Protein AF-A0AAW2DDK4-F1 (afdb_monomer_lite)

Secondary structure (DSSP, 8-state):
------TTHHHHHHHHHHHHHHHHHHH-TTSHHHHHHHHHH-TTS-GGG----TT--HHHHHHHHHHHHHHHHEEEEPSSSTT-BTTTS---TTSTTSS-SS--GGGTTT-BGGGGEETTTTEE-HHHHHHHS-HHHHHHHHTSPPPSS-PPPEEEE-----HHHHHHHHHHHHHT--------------PPPTT--EEEEEEEEETTTTEEEEEEEEE-TTS-EEEE-

Structure (mmCIF, N/CA/C/O backbone):
data_AF-A0AAW2DDK4-F1
#
_entry.id   AF-A0AAW2DDK4-F1
#
loop_
_atom_site.group_PDB
_atom_site.id
_atom_site.type_symbol
_atom_site.label_atom_id
_atom_site.label_alt_id
_atom_site.label_comp_id
_atom_site.label_asym_id
_atom_site.label_entity_id
_atom_site.label_seq_id
_atom_site.pdbx_PDB_ins_code
_atom_site.Cartn_x
_atom_site.Cartn_y
_atom_site.Cartn_z
_atom_site.occupancy
_atom_site.B_iso_or_equiv
_atom_site.auth_seq_id
_atom_site.auth_comp_id
_atom_site.auth_asym_id
_atom_site.auth_atom_id
_atom_site.pdbx_PDB_model_num
ATOM 1 N N . MET A 1 1 ? -10.751 -14.928 -48.203 1.00 31.64 1 MET A N 1
ATOM 2 C CA . MET A 1 1 ? -9.464 -15.437 -47.688 1.00 31.64 1 MET A CA 1
ATOM 3 C C . MET A 1 1 ? -9.140 -14.628 -46.449 1.00 31.64 1 MET A C 1
ATOM 5 O O . MET A 1 1 ? -8.702 -13.492 -46.558 1.00 31.64 1 MET A O 1
ATOM 9 N N . GLU A 1 2 ? -9.504 -15.173 -45.295 1.00 35.78 2 GLU A N 1
ATOM 10 C CA . GLU A 1 2 ? -9.312 -14.581 -43.971 1.00 35.78 2 GLU A CA 1
ATOM 11 C C . GLU A 1 2 ? -7.996 -15.114 -43.399 1.00 35.78 2 GLU A C 1
ATOM 13 O O . GLU A 1 2 ? -7.760 -16.320 -43.417 1.00 35.78 2 GLU A O 1
ATOM 18 N N . GLY A 1 3 ? -7.119 -14.230 -42.927 1.00 36.00 3 GLY A N 1
ATOM 19 C CA . GLY A 1 3 ? -5.838 -14.618 -42.344 1.00 36.00 3 GLY A CA 1
ATOM 20 C C . GLY A 1 3 ? -5.381 -13.625 -41.283 1.00 36.00 3 GLY A C 1
ATOM 21 O O . GLY A 1 3 ? -5.299 -12.430 -41.559 1.00 36.00 3 GLY A O 1
ATOM 22 N N . GLY A 1 4 ? -5.052 -14.134 -40.087 1.00 36.47 4 GLY A N 1
ATOM 23 C CA . GLY A 1 4 ? -4.209 -13.423 -39.117 1.00 36.47 4 GLY A CA 1
ATOM 24 C C . GLY A 1 4 ? -4.557 -13.591 -37.630 1.00 36.47 4 GLY A C 1
ATOM 25 O O . GLY A 1 4 ? -4.998 -12.630 -37.017 1.00 36.47 4 GLY A O 1
ATOM 26 N N . MET A 1 5 ? -4.335 -14.784 -37.057 1.00 38.00 5 MET A N 1
ATOM 27 C CA . MET A 1 5 ? -3.968 -15.124 -35.652 1.00 38.00 5 MET A CA 1
ATOM 28 C C . MET A 1 5 ? -4.475 -14.332 -34.406 1.00 38.00 5 MET A C 1
ATOM 30 O O . MET A 1 5 ? -3.970 -14.564 -33.316 1.00 38.00 5 MET A O 1
ATOM 34 N N . GLY A 1 6 ? -5.477 -13.453 -34.463 1.00 41.25 6 GLY A N 1
ATOM 35 C CA . GLY A 1 6 ? -6.214 -13.030 -33.253 1.00 41.25 6 GLY A CA 1
ATOM 36 C C . GLY A 1 6 ? -5.416 -12.266 -32.175 1.00 41.25 6 GLY A C 1
ATOM 37 O O . GLY A 1 6 ? -5.823 -12.236 -31.018 1.00 41.25 6 GLY A O 1
ATOM 38 N N . PHE A 1 7 ? -4.307 -11.606 -32.524 1.00 43.25 7 PHE A N 1
ATOM 39 C CA . PHE A 1 7 ? -3.398 -10.928 -31.582 1.00 43.25 7 PHE A CA 1
ATOM 40 C C . PHE A 1 7 ? -3.913 -9.589 -31.007 1.00 43.25 7 PHE A C 1
ATOM 42 O O . PHE A 1 7 ? -3.241 -8.557 -31.086 1.00 43.25 7 PHE A O 1
ATOM 49 N N . ARG A 1 8 ? -5.089 -9.592 -30.372 1.00 47.72 8 ARG A N 1
ATOM 50 C CA . ARG A 1 8 ? -5.408 -8.581 -29.344 1.00 47.72 8 ARG A CA 1
ATOM 51 C C . ARG A 1 8 ? -4.687 -8.885 -28.009 1.00 47.72 8 ARG A C 1
ATOM 53 O O . ARG A 1 8 ? -4.338 -7.940 -27.316 1.00 47.72 8 ARG A O 1
ATOM 60 N N . ASP A 1 9 ? -4.318 -10.149 -27.777 1.00 60.50 9 ASP A N 1
ATOM 61 C CA . ASP A 1 9 ? -3.868 -10.762 -26.506 1.00 60.50 9 ASP A CA 1
ATOM 62 C C . ASP A 1 9 ? -2.410 -10.450 -26.057 1.00 60.50 9 ASP A C 1
ATOM 64 O O . ASP A 1 9 ? -2.097 -10.372 -24.874 1.00 60.50 9 ASP A O 1
ATOM 68 N N . LEU A 1 10 ? -1.474 -10.164 -26.974 1.00 61.69 10 LEU A N 1
ATOM 69 C CA . LEU A 1 10 ? -0.046 -9.988 -26.611 1.00 61.69 10 LEU A CA 1
ATOM 70 C C . LEU A 1 10 ? 0.264 -8.746 -25.764 1.00 61.69 10 LEU A C 1
ATOM 72 O O . LEU A 1 10 ? 1.217 -8.744 -24.983 1.00 61.69 10 LEU A O 1
ATOM 76 N N . ARG A 1 11 ? -0.491 -7.660 -25.950 1.00 63.19 11 ARG A N 1
ATOM 77 C CA . ARG A 1 11 ? -0.301 -6.439 -25.150 1.00 63.19 11 ARG A CA 1
ATOM 78 C C . ARG A 1 11 ? -0.752 -6.670 -23.716 1.00 63.19 11 ARG A C 1
ATOM 80 O O . ARG A 1 11 ? -0.020 -6.306 -22.799 1.00 63.19 11 ARG A O 1
ATOM 87 N N . ASP A 1 12 ? -1.891 -7.328 -23.558 1.00 66.00 12 ASP A N 1
ATOM 88 C CA . ASP A 1 12 ? -2.480 -7.641 -22.262 1.00 66.00 12 ASP A CA 1
ATOM 89 C C . ASP A 1 12 ? -1.635 -8.694 -21.537 1.00 66.00 12 ASP A C 1
ATOM 91 O O . ASP A 1 12 ? -1.342 -8.542 -20.352 1.00 66.00 12 ASP A O 1
ATOM 95 N N . PHE A 1 13 ? -1.091 -9.673 -22.266 1.00 68.69 13 PHE A N 1
ATOM 96 C CA . PHE A 1 13 ? -0.117 -10.626 -21.738 1.00 68.69 13 PHE A CA 1
ATOM 97 C C . PHE A 1 13 ? 1.160 -9.952 -21.213 1.00 68.69 13 PHE A C 1
ATOM 99 O O . PHE A 1 13 ? 1.578 -10.193 -20.077 1.00 68.69 13 PHE A O 1
ATOM 106 N N . ASN A 1 14 ? 1.775 -9.068 -22.005 1.00 75.44 14 ASN A N 1
ATOM 107 C CA . ASN A 1 14 ? 2.980 -8.344 -21.588 1.00 75.44 14 ASN A CA 1
ATOM 108 C C . ASN A 1 14 ? 2.707 -7.411 -20.398 1.00 75.44 14 ASN A C 1
ATOM 110 O O . ASN A 1 14 ? 3.550 -7.264 -19.507 1.00 75.44 14 ASN A O 1
ATOM 114 N N . LEU A 1 15 ? 1.519 -6.805 -20.354 1.00 78.44 15 LEU A N 1
ATOM 115 C CA . LEU A 1 15 ? 1.072 -5.977 -19.241 1.00 78.44 15 LEU A CA 1
ATOM 116 C C . LEU A 1 15 ? 0.864 -6.810 -17.969 1.00 78.44 15 LEU A C 1
ATOM 118 O O . LEU A 1 15 ? 1.356 -6.431 -16.907 1.00 78.44 15 LEU A O 1
ATOM 122 N N . ALA A 1 16 ? 0.229 -7.978 -18.076 1.00 76.44 16 ALA A N 1
ATOM 123 C CA . ALA A 1 16 ? 0.042 -8.914 -16.970 1.00 76.44 16 ALA A CA 1
ATOM 124 C C . ALA A 1 16 ? 1.381 -9.450 -16.441 1.00 76.44 16 ALA A C 1
ATOM 126 O O . ALA A 1 16 ? 1.596 -9.525 -15.227 1.00 76.44 16 ALA A O 1
ATOM 127 N N . MET A 1 17 ? 2.322 -9.767 -17.335 1.00 81.50 17 MET A N 1
ATOM 128 C CA . MET A 1 17 ? 3.676 -10.158 -16.950 1.00 81.50 17 MET A CA 1
ATOM 129 C C . MET A 1 17 ? 4.385 -9.020 -16.208 1.00 81.50 17 MET A C 1
ATOM 131 O O . MET A 1 17 ? 4.966 -9.248 -15.145 1.00 81.50 17 MET A O 1
ATOM 135 N N . SER A 1 18 ? 4.278 -7.791 -16.713 1.00 86.19 18 SER A N 1
ATOM 136 C CA . SER A 1 18 ? 4.852 -6.601 -16.074 1.00 86.19 18 SER A CA 1
ATOM 137 C C . SER A 1 18 ? 4.234 -6.342 -14.700 1.00 86.19 18 SER A C 1
ATOM 139 O O . SER A 1 18 ? 4.962 -6.073 -13.745 1.00 86.19 18 SER A O 1
ATOM 141 N N . ALA A 1 19 ? 2.917 -6.511 -14.555 1.00 85.75 19 ALA A N 1
ATOM 142 C CA . ALA A 1 19 ? 2.227 -6.419 -13.271 1.00 85.75 19 ALA A CA 1
ATOM 143 C C . ALA A 1 19 ? 2.741 -7.478 -12.292 1.00 85.75 19 ALA A C 1
ATOM 145 O O . ALA A 1 19 ? 3.060 -7.161 -11.150 1.00 85.75 19 ALA A O 1
ATOM 146 N N . LYS A 1 20 ? 2.930 -8.723 -12.741 1.00 85.25 20 LYS A N 1
ATOM 147 C CA . LYS A 1 20 ? 3.512 -9.785 -11.911 1.00 85.25 20 LYS A CA 1
ATOM 148 C C . LYS A 1 20 ? 4.929 -9.446 -11.439 1.00 85.25 20 LYS A C 1
ATOM 150 O O . LYS A 1 20 ? 5.248 -9.690 -10.275 1.00 85.25 20 LYS A O 1
ATOM 155 N N . GLN A 1 21 ? 5.778 -8.878 -12.299 1.00 87.88 21 GLN A N 1
ATOM 156 C CA . GLN A 1 21 ? 7.121 -8.444 -11.890 1.00 87.88 21 GLN A CA 1
ATOM 157 C C . GLN A 1 21 ? 7.070 -7.250 -10.932 1.00 87.88 21 GLN A C 1
ATOM 159 O O . GLN A 1 21 ? 7.745 -7.261 -9.904 1.00 87.88 21 GLN A O 1
ATOM 164 N N . GLY A 1 22 ? 6.220 -6.261 -11.207 1.00 92.25 22 GLY A N 1
ATOM 165 C CA . GLY A 1 22 ? 6.006 -5.137 -10.300 1.00 92.25 22 GLY A CA 1
ATOM 166 C C . GLY A 1 22 ? 5.475 -5.588 -8.934 1.00 92.25 22 GLY A C 1
ATOM 167 O O . GLY A 1 22 ? 5.935 -5.104 -7.904 1.00 92.25 22 GLY A O 1
ATOM 168 N N . TRP A 1 23 ? 4.600 -6.597 -8.889 1.00 91.00 23 TRP A N 1
ATOM 169 C CA . TRP A 1 23 ? 4.140 -7.204 -7.638 1.00 91.00 23 TRP A CA 1
ATOM 170 C C . TRP A 1 23 ? 5.289 -7.832 -6.842 1.00 91.00 23 TRP A C 1
ATOM 172 O O . TRP A 1 23 ? 5.407 -7.613 -5.638 1.00 91.00 23 TRP A O 1
ATOM 182 N N . ARG A 1 24 ? 6.197 -8.553 -7.509 1.00 89.06 24 ARG A N 1
ATOM 183 C CA . ARG A 1 24 ? 7.407 -9.093 -6.867 1.00 89.06 24 ARG A CA 1
ATOM 184 C C . ARG A 1 24 ? 8.301 -7.989 -6.304 1.00 89.06 24 ARG A C 1
ATOM 186 O O . ARG A 1 24 ? 8.831 -8.155 -5.212 1.00 89.06 24 ARG A O 1
ATOM 193 N N . MET A 1 25 ? 8.433 -6.859 -7.001 1.00 91.06 25 MET A N 1
ATOM 194 C CA . MET A 1 25 ? 9.180 -5.698 -6.498 1.00 91.06 25 MET A CA 1
ATOM 195 C C . MET A 1 25 ? 8.548 -5.091 -5.238 1.00 91.06 25 MET A C 1
ATOM 197 O O . MET A 1 25 ? 9.273 -4.630 -4.360 1.00 91.06 25 MET A O 1
ATOM 201 N N . ILE A 1 26 ? 7.217 -5.111 -5.121 1.00 91.62 26 ILE A N 1
ATOM 202 C CA . ILE A 1 26 ? 6.509 -4.644 -3.918 1.00 91.62 26 ILE A CA 1
ATOM 203 C C . ILE A 1 26 ? 6.797 -5.565 -2.725 1.00 91.62 26 ILE A C 1
ATOM 205 O O . ILE A 1 26 ? 7.057 -5.073 -1.626 1.00 91.62 26 ILE A O 1
ATOM 209 N N . GLN A 1 27 ? 6.772 -6.882 -2.953 1.00 87.00 27 GLN A N 1
ATOM 210 C CA . GLN A 1 27 ? 6.929 -7.902 -1.910 1.00 87.00 27 GLN A CA 1
ATOM 211 C C . GLN A 1 27 ? 8.389 -8.117 -1.480 1.00 87.00 27 GLN A C 1
ATOM 213 O O . GLN A 1 27 ? 8.659 -8.342 -0.304 1.00 87.00 27 GLN A O 1
ATOM 218 N N . TRP A 1 28 ? 9.346 -8.035 -2.409 1.00 88.50 28 TRP A N 1
ATOM 219 C CA . TRP A 1 28 ? 10.748 -8.399 -2.174 1.00 88.50 28 TRP A CA 1
ATOM 220 C C . TRP A 1 28 ? 11.697 -7.235 -2.444 1.00 88.50 28 TRP A C 1
ATOM 222 O O . TRP A 1 28 ? 12.437 -7.199 -3.436 1.00 88.50 28 TRP A O 1
ATOM 232 N N . ARG A 1 29 ? 11.704 -6.291 -1.501 1.00 89.06 29 ARG A N 1
ATOM 233 C CA . ARG A 1 29 ? 12.527 -5.072 -1.550 1.00 89.06 29 ARG A CA 1
ATOM 234 C C . ARG A 1 29 ? 14.035 -5.344 -1.433 1.00 89.06 29 ARG A C 1
ATOM 236 O O . ARG A 1 29 ? 14.839 -4.501 -1.812 1.00 89.06 29 ARG A O 1
ATOM 243 N N . ASP A 1 30 ? 14.434 -6.529 -0.977 1.00 87.25 30 ASP A N 1
ATOM 244 C CA . ASP A 1 30 ? 15.848 -6.919 -0.898 1.00 87.25 30 ASP A CA 1
ATOM 245 C C . ASP A 1 30 ? 16.410 -7.552 -2.170 1.00 87.25 30 ASP A C 1
ATOM 247 O O . ASP A 1 30 ? 17.628 -7.740 -2.271 1.00 87.25 30 ASP A O 1
ATOM 251 N N . SER A 1 31 ? 15.549 -7.847 -3.148 1.00 86.88 31 SER A N 1
ATOM 252 C CA . SER A 1 31 ? 15.970 -8.419 -4.424 1.00 86.88 31 SER A CA 1
ATOM 253 C C . SER A 1 31 ? 16.914 -7.479 -5.181 1.00 86.88 31 SER A C 1
ATOM 255 O O . SER A 1 31 ? 16.775 -6.252 -5.141 1.00 86.88 31 SER A O 1
ATOM 257 N N . LEU A 1 32 ? 17.863 -8.059 -5.923 1.00 87.75 32 LEU A N 1
ATOM 258 C CA . LEU A 1 32 ? 18.775 -7.296 -6.780 1.00 87.75 32 LEU A CA 1
ATOM 259 C C . LEU A 1 32 ? 18.002 -6.443 -7.795 1.00 87.75 32 LEU A C 1
ATOM 261 O O . LEU A 1 32 ? 18.351 -5.288 -8.023 1.00 87.75 32 LEU A O 1
ATOM 265 N N . LEU A 1 33 ? 16.912 -6.996 -8.336 1.00 85.12 33 LEU A N 1
ATOM 266 C CA . LEU A 1 33 ? 16.007 -6.304 -9.248 1.00 85.12 33 LEU A CA 1
ATOM 267 C C . LEU A 1 33 ? 15.454 -5.021 -8.614 1.00 85.12 33 LEU A C 1
ATOM 269 O O . LEU A 1 33 ? 15.579 -3.944 -9.196 1.00 85.12 33 LEU A O 1
ATOM 273 N N . TYR A 1 34 ? 14.896 -5.113 -7.402 1.00 90.81 34 TYR A N 1
ATOM 274 C CA . TYR A 1 34 ? 14.389 -3.941 -6.693 1.00 90.81 34 TYR A CA 1
ATOM 275 C C . TYR A 1 34 ? 15.499 -2.926 -6.418 1.00 90.81 34 TYR A C 1
ATOM 277 O O . TYR A 1 34 ? 15.323 -1.749 -6.718 1.00 90.81 34 TYR A O 1
ATOM 285 N N . LYS A 1 35 ? 16.651 -3.367 -5.896 1.00 91.06 35 LYS A N 1
ATOM 286 C CA . LYS A 1 35 ? 17.784 -2.484 -5.569 1.00 91.06 35 LYS A CA 1
ATOM 287 C C . LYS A 1 35 ? 18.304 -1.738 -6.802 1.00 91.06 35 LYS A C 1
ATOM 289 O O . LYS A 1 35 ? 18.521 -0.530 -6.731 1.00 91.06 35 LYS A O 1
ATOM 294 N N . PHE A 1 36 ? 18.422 -2.426 -7.939 1.00 91.94 36 PHE A N 1
ATOM 295 C CA . PHE A 1 36 ? 18.823 -1.838 -9.218 1.00 91.94 36 PHE A CA 1
ATOM 296 C C . PHE A 1 36 ? 17.834 -0.768 -9.696 1.00 91.94 36 PHE A C 1
ATOM 298 O O . PHE A 1 36 ? 18.220 0.373 -9.963 1.00 91.94 36 PHE A O 1
ATOM 305 N N . PHE A 1 37 ? 16.543 -1.109 -9.771 1.00 92.50 37 PHE A N 1
ATOM 306 C CA . PHE A 1 37 ? 15.523 -0.167 -10.231 1.00 92.50 37 PHE A CA 1
ATOM 307 C C . PHE A 1 37 ? 15.330 0.997 -9.254 1.00 92.50 37 PHE A C 1
ATOM 309 O O . PHE A 1 37 ? 15.170 2.132 -9.700 1.00 92.50 37 PHE A O 1
ATOM 316 N N . LYS A 1 38 ? 15.423 0.749 -7.943 1.00 94.19 38 LYS A N 1
ATOM 317 C CA . LYS A 1 38 ? 15.361 1.788 -6.914 1.00 94.19 38 LYS A CA 1
ATOM 318 C C . LYS A 1 38 ? 16.478 2.804 -7.094 1.00 94.19 38 LYS A C 1
ATOM 320 O O . LYS A 1 38 ? 16.185 3.989 -7.204 1.00 94.19 38 LYS A O 1
ATOM 325 N N . ALA A 1 39 ? 17.728 2.350 -7.188 1.00 93.50 39 ALA A N 1
ATOM 326 C CA . ALA A 1 39 ? 18.880 3.235 -7.348 1.00 93.50 39 ALA A CA 1
ATOM 327 C C . ALA A 1 39 ? 18.768 4.128 -8.594 1.00 93.50 39 ALA A C 1
ATOM 329 O O . ALA A 1 39 ? 19.172 5.288 -8.562 1.00 93.50 39 ALA A O 1
ATOM 330 N N . ARG A 1 40 ? 18.195 3.600 -9.683 1.00 92.56 40 ARG A N 1
ATOM 331 C CA . ARG A 1 40 ? 18.107 4.308 -10.963 1.00 92.56 40 ARG A CA 1
ATOM 332 C C . ARG A 1 40 ? 16.861 5.182 -11.128 1.00 92.56 40 ARG A C 1
ATOM 334 O O . ARG A 1 40 ? 16.963 6.240 -11.739 1.00 92.56 40 ARG A O 1
ATOM 341 N N . TYR A 1 41 ? 15.696 4.736 -10.662 1.00 93.00 41 TYR A N 1
ATOM 342 C CA . TYR A 1 41 ? 14.412 5.338 -11.044 1.00 93.00 41 TYR A CA 1
ATOM 343 C C . TYR A 1 41 ? 13.591 5.893 -9.879 1.00 93.00 41 TYR A C 1
ATOM 345 O O . TYR A 1 41 ? 12.787 6.796 -10.093 1.00 93.00 41 TYR A O 1
ATOM 353 N N . PHE A 1 42 ? 13.770 5.388 -8.658 1.00 93.69 42 PHE A N 1
ATOM 354 C CA . PHE A 1 42 ? 13.007 5.843 -7.487 1.00 93.69 42 PHE A CA 1
ATOM 355 C C . PHE A 1 42 ? 13.857 5.832 -6.203 1.00 93.69 42 PHE A C 1
ATOM 357 O O . PHE A 1 42 ? 13.474 5.217 -5.209 1.00 93.69 42 PHE A O 1
ATOM 364 N N . PRO A 1 43 ? 15.013 6.524 -6.174 1.00 93.00 43 PRO A N 1
ATOM 365 C CA . PRO A 1 43 ? 15.992 6.381 -5.091 1.00 93.00 43 PRO A CA 1
ATOM 366 C C . PRO A 1 43 ? 15.436 6.778 -3.720 1.00 93.00 43 PRO A C 1
ATOM 368 O O . PRO A 1 43 ? 15.735 6.128 -2.719 1.00 93.00 43 PRO A O 1
ATOM 371 N N . GLN A 1 44 ? 14.581 7.802 -3.687 1.00 91.88 44 GLN A N 1
ATOM 372 C CA . GLN A 1 44 ? 13.989 8.348 -2.461 1.00 91.88 44 GLN A CA 1
ATOM 373 C C . GLN A 1 44 ? 12.585 7.811 -2.163 1.00 91.88 44 GLN A C 1
ATOM 375 O O . GLN A 1 44 ? 12.017 8.122 -1.124 1.00 91.88 44 GLN A O 1
ATOM 380 N N . PHE A 1 45 ? 12.021 6.998 -3.054 1.00 90.12 45 PHE A N 1
ATOM 381 C CA . PHE A 1 45 ? 10.613 6.619 -3.003 1.00 90.12 45 PHE A CA 1
ATOM 382 C C . PHE A 1 45 ? 10.439 5.097 -2.953 1.00 90.12 45 PHE A C 1
ATOM 384 O O . PHE A 1 45 ? 11.410 4.322 -2.965 1.00 90.12 45 PHE A O 1
ATOM 391 N N . SER A 1 46 ? 9.187 4.654 -2.847 1.00 90.62 46 SER A N 1
ATOM 392 C CA . SER A 1 46 ? 8.818 3.261 -3.083 1.00 90.62 46 SER A CA 1
ATOM 393 C C . SER A 1 46 ? 8.524 3.032 -4.570 1.00 90.62 46 SER A C 1
ATOM 395 O O . SER A 1 46 ? 8.302 3.976 -5.331 1.00 90.62 46 SER A O 1
ATOM 397 N N . PHE A 1 47 ? 8.486 1.769 -5.001 1.00 93.38 47 PHE A N 1
ATOM 398 C CA . PHE A 1 47 ? 8.052 1.441 -6.362 1.00 93.38 47 PHE A CA 1
ATOM 399 C C . PHE A 1 47 ? 6.608 1.902 -6.633 1.00 93.38 47 PHE A C 1
ATOM 401 O O . PHE A 1 47 ? 6.305 2.341 -7.739 1.00 93.38 47 PHE A O 1
ATOM 408 N N . LEU A 1 48 ? 5.734 1.866 -5.618 1.00 92.00 48 LEU A N 1
ATOM 409 C CA . LEU A 1 48 ? 4.346 2.321 -5.730 1.00 92.00 48 LEU A CA 1
ATOM 410 C C . LEU A 1 48 ? 4.229 3.833 -5.936 1.00 92.00 48 LEU A C 1
ATOM 412 O O . LEU A 1 48 ? 3.246 4.272 -6.524 1.00 92.00 48 LEU A O 1
ATOM 416 N N . ASP A 1 49 ? 5.238 4.612 -5.556 1.00 90.75 49 ASP A N 1
ATOM 417 C CA . ASP A 1 49 ? 5.290 6.074 -5.719 1.00 90.75 49 ASP A CA 1
ATOM 418 C C . ASP A 1 49 ? 6.112 6.507 -6.936 1.00 90.75 49 ASP A C 1
ATOM 420 O O . ASP A 1 49 ? 6.240 7.698 -7.231 1.00 90.75 49 ASP A O 1
ATOM 424 N N . ALA A 1 50 ? 6.682 5.540 -7.656 1.00 92.19 50 ALA A N 1
ATOM 425 C CA . ALA A 1 50 ? 7.549 5.813 -8.780 1.00 92.19 50 ALA A CA 1
ATOM 426 C C . ALA A 1 50 ? 6.808 6.564 -9.899 1.00 92.19 50 ALA A C 1
ATOM 428 O O . ALA A 1 50 ? 5.592 6.436 -10.096 1.00 92.19 50 ALA A O 1
ATOM 429 N N . LYS A 1 51 ? 7.577 7.368 -10.636 1.00 88.94 51 LYS A N 1
ATOM 430 C CA . LYS A 1 51 ? 7.109 8.150 -11.781 1.00 88.94 51 LYS A CA 1
ATOM 431 C C . LYS A 1 51 ? 7.921 7.772 -13.011 1.00 88.94 51 LYS A C 1
ATOM 433 O O . LYS A 1 51 ? 9.102 7.433 -12.912 1.00 88.94 51 LYS A O 1
ATOM 438 N N . GLU A 1 52 ? 7.288 7.828 -14.176 1.00 83.50 52 GLU A N 1
ATOM 439 C CA . GLU A 1 52 ? 8.006 7.630 -15.429 1.00 83.50 52 GLU A CA 1
ATOM 440 C C . GLU A 1 52 ? 8.976 8.795 -15.664 1.00 83.50 52 GLU A C 1
ATOM 442 O O . GLU A 1 52 ? 8.636 9.959 -15.447 1.00 83.50 52 GLU A O 1
ATOM 447 N N . SER A 1 53 ? 10.192 8.474 -16.104 1.00 80.00 53 SER A N 1
ATOM 448 C CA . SER A 1 53 ? 11.191 9.458 -16.512 1.00 80.00 53 SER A CA 1
ATOM 449 C C . SER A 1 53 ? 11.361 9.457 -18.038 1.00 80.00 53 SER A C 1
ATOM 451 O O . SER A 1 53 ? 11.325 8.387 -18.662 1.00 80.00 53 SER A O 1
ATOM 453 N N . PRO A 1 54 ? 11.566 10.629 -18.672 1.00 80.56 54 PRO A N 1
ATOM 454 C CA . PRO A 1 54 ? 11.884 10.703 -20.096 1.00 80.56 54 PRO A CA 1
ATOM 455 C C . PRO A 1 54 ? 13.146 9.897 -20.434 1.00 80.56 54 PRO A C 1
ATOM 457 O O . PRO A 1 54 ? 14.095 9.860 -19.655 1.00 80.56 54 PRO A O 1
ATOM 460 N N . GLY A 1 55 ? 13.165 9.236 -21.596 1.00 78.88 55 GLY A N 1
ATOM 461 C CA . GLY A 1 55 ? 14.329 8.449 -22.036 1.00 78.88 55 GLY A CA 1
ATOM 462 C C . GLY A 1 55 ? 14.604 7.183 -21.210 1.00 78.88 55 GLY A C 1
ATOM 463 O O . GLY A 1 55 ? 15.702 6.631 -21.273 1.00 78.88 55 GLY A O 1
ATOM 464 N N . CYS A 1 56 ? 13.632 6.710 -20.425 1.00 85.12 56 CYS A N 1
ATOM 465 C CA . CYS A 1 56 ? 13.766 5.479 -19.656 1.00 85.12 56 CYS A CA 1
ATOM 466 C C . CYS A 1 56 ? 13.867 4.215 -20.533 1.00 85.12 56 CYS A C 1
ATOM 468 O O . CYS A 1 56 ? 13.551 4.216 -21.727 1.00 85.12 56 CYS A O 1
ATOM 470 N N . SER A 1 57 ? 14.316 3.115 -19.917 1.00 86.12 57 SER A N 1
ATOM 471 C CA . SER A 1 57 ? 14.437 1.825 -20.595 1.00 86.12 57 SER A CA 1
ATOM 472 C C . SER A 1 57 ? 13.056 1.254 -20.912 1.00 86.12 57 SER A C 1
ATOM 474 O O . SER A 1 57 ? 12.072 1.541 -20.229 1.00 86.12 57 SER A O 1
ATOM 476 N N . TYR A 1 58 ? 12.987 0.395 -21.928 1.00 79.62 58 TYR A N 1
ATOM 477 C CA . TYR A 1 58 ? 11.739 -0.272 -22.298 1.00 79.62 58 TYR A CA 1
ATOM 478 C C . TYR A 1 58 ? 11.152 -1.101 -21.143 1.00 79.62 58 TYR A C 1
ATOM 480 O O . TYR A 1 58 ? 9.943 -1.093 -20.914 1.00 79.62 58 TYR A O 1
ATOM 488 N N . VAL A 1 59 ? 12.021 -1.753 -20.364 1.00 83.44 59 VAL A N 1
ATOM 489 C CA . VAL A 1 59 ? 11.632 -2.522 -19.174 1.00 83.44 59 VAL A CA 1
ATOM 490 C C . VAL A 1 59 ? 10.996 -1.612 -18.121 1.00 83.44 59 VAL A C 1
ATOM 492 O O . VAL A 1 59 ? 9.931 -1.933 -17.601 1.00 83.44 59 VAL A O 1
ATOM 495 N N . TRP A 1 60 ? 11.588 -0.440 -17.850 1.00 88.12 60 TRP A N 1
ATOM 496 C CA . TRP A 1 60 ? 10.999 0.524 -16.915 1.00 88.12 60 TRP A CA 1
ATOM 497 C C . TRP A 1 60 ? 9.643 1.028 -17.398 1.00 88.12 60 TRP A C 1
ATOM 499 O O . TRP A 1 60 ? 8.688 1.039 -16.628 1.00 88.12 60 TRP A O 1
ATOM 509 N N . ARG A 1 61 ? 9.529 1.375 -18.684 1.00 85.19 61 ARG A N 1
ATOM 510 C CA . ARG A 1 61 ? 8.254 1.801 -19.272 1.00 85.19 61 ARG A CA 1
ATOM 511 C C . ARG A 1 61 ? 7.174 0.725 -19.143 1.00 85.19 61 ARG A C 1
ATOM 513 O O . ARG A 1 61 ? 6.034 1.048 -18.831 1.00 85.19 61 ARG A O 1
ATOM 520 N N . SER A 1 62 ? 7.534 -0.544 -19.325 1.00 84.81 62 SER A N 1
ATOM 521 C CA . SER A 1 62 ? 6.605 -1.674 -19.175 1.00 84.81 62 SER A CA 1
ATOM 522 C C . SER A 1 62 ? 6.143 -1.845 -17.721 1.00 84.81 62 SER A C 1
ATOM 524 O O . SER A 1 62 ? 4.953 -2.018 -17.463 1.00 84.81 62 SER A O 1
ATOM 526 N N . LEU A 1 63 ? 7.053 -1.690 -16.751 1.00 88.69 63 LEU A N 1
ATOM 527 C CA . LEU A 1 63 ? 6.705 -1.663 -15.324 1.00 88.69 63 LEU A CA 1
ATOM 528 C C . LEU A 1 63 ? 5.806 -0.468 -14.968 1.00 88.69 63 LEU A C 1
ATOM 530 O O . LEU A 1 63 ? 4.843 -0.634 -14.222 1.00 88.69 63 LEU A O 1
ATOM 534 N N . MET A 1 64 ? 6.079 0.718 -15.519 1.00 90.44 64 MET A N 1
ATOM 535 C CA . MET A 1 64 ? 5.244 1.910 -15.322 1.00 90.44 64 MET A CA 1
ATOM 536 C C . MET A 1 64 ? 3.855 1.754 -15.941 1.00 90.44 64 MET A C 1
ATOM 538 O O . MET A 1 64 ? 2.880 2.178 -15.327 1.00 90.44 64 MET A O 1
ATOM 542 N N . ALA A 1 65 ? 3.736 1.082 -17.089 1.00 85.38 65 ALA A N 1
ATOM 543 C CA . ALA A 1 65 ? 2.442 0.771 -17.695 1.00 85.38 65 ALA A CA 1
ATOM 544 C C . ALA A 1 65 ? 1.580 -0.143 -16.803 1.00 85.38 65 ALA A C 1
ATOM 546 O O . ALA A 1 65 ? 0.363 0.013 -16.763 1.00 85.38 65 ALA A O 1
ATOM 547 N N . ALA A 1 66 ? 2.200 -1.055 -16.046 1.00 87.44 66 ALA A N 1
ATOM 548 C CA . ALA A 1 66 ? 1.507 -1.932 -15.099 1.00 87.44 66 ALA A CA 1
ATOM 549 C C . ALA A 1 66 ? 1.238 -1.293 -13.722 1.00 87.44 66 ALA A C 1
ATOM 551 O O . ALA A 1 66 ? 0.419 -1.798 -12.950 1.00 87.44 66 ALA A O 1
ATOM 552 N N . LEU A 1 67 ? 1.909 -0.187 -13.391 1.00 89.81 67 LEU A N 1
ATOM 5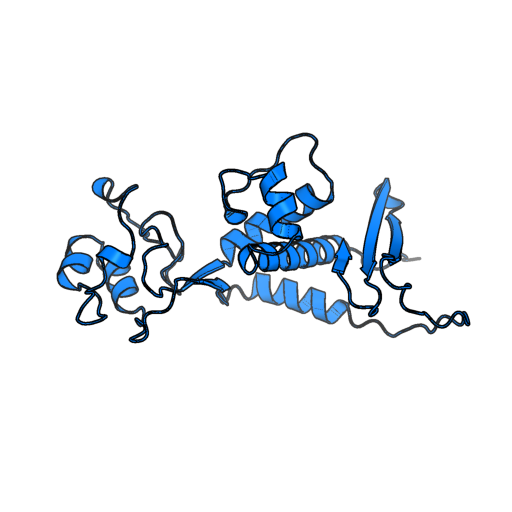53 C CA . LEU A 1 67 ? 1.827 0.451 -12.077 1.00 89.81 67 LEU A CA 1
ATOM 554 C C . LEU A 1 67 ? 0.398 0.876 -11.672 1.00 89.81 67 LEU A C 1
ATOM 556 O O . LEU A 1 67 ? 0.046 0.660 -10.511 1.00 89.81 67 LEU A O 1
ATOM 560 N N . PRO A 1 68 ? -0.462 1.416 -12.564 1.00 87.94 68 PRO A N 1
ATOM 561 C CA . PRO A 1 68 ? -1.852 1.726 -12.223 1.00 87.94 68 PRO A CA 1
ATOM 562 C C . PRO A 1 68 ? -2.654 0.500 -11.770 1.00 87.94 68 PRO A C 1
ATOM 564 O O . PRO A 1 68 ? -3.403 0.591 -10.801 1.00 87.94 68 PRO A O 1
ATOM 567 N N . ILE A 1 69 ? -2.451 -0.656 -12.412 1.00 86.88 69 ILE A N 1
ATOM 568 C CA . ILE A 1 69 ? -3.120 -1.917 -12.052 1.00 86.88 69 ILE A CA 1
ATOM 569 C C . ILE A 1 69 ? -2.710 -2.326 -10.637 1.00 86.88 69 ILE A C 1
ATOM 571 O O . ILE A 1 69 ? -3.553 -2.655 -9.803 1.00 86.88 69 ILE A O 1
ATOM 575 N N . LEU A 1 70 ? -1.411 -2.229 -10.341 1.00 90.06 70 LEU A N 1
ATOM 576 C CA . LEU A 1 70 ? -0.881 -2.517 -9.013 1.00 90.06 70 LEU A CA 1
ATOM 577 C C . LEU A 1 70 ? -1.440 -1.564 -7.957 1.00 90.06 70 LEU A C 1
ATOM 579 O O . LEU A 1 70 ? -1.878 -2.030 -6.909 1.00 90.06 70 LEU A O 1
ATOM 583 N N . ARG A 1 71 ? -1.492 -0.258 -8.254 1.00 88.50 71 ARG A N 1
ATOM 584 C CA . ARG A 1 71 ? -2.060 0.776 -7.373 1.00 88.50 71 ARG A CA 1
ATOM 585 C C . ARG A 1 71 ? -3.549 0.571 -7.088 1.00 88.50 71 ARG A C 1
ATOM 587 O O . ARG A 1 71 ? -4.021 0.938 -6.017 1.00 88.50 71 ARG A O 1
ATOM 594 N N . LEU A 1 72 ? -4.294 0.002 -8.031 1.00 85.06 72 LEU A N 1
ATOM 595 C CA . LEU A 1 72 ? -5.714 -0.288 -7.850 1.00 85.06 72 LEU A CA 1
ATOM 596 C C . LEU A 1 72 ? -5.957 -1.542 -7.001 1.00 85.06 72 LEU A C 1
ATOM 598 O O . LEU A 1 72 ? -6.890 -1.544 -6.199 1.00 85.06 72 LEU A O 1
ATOM 602 N N . GLY A 1 73 ? -5.134 -2.582 -7.170 1.00 87.69 73 GLY A N 1
ATOM 603 C CA . GLY A 1 73 ? -5.331 -3.881 -6.519 1.00 87.69 73 GLY A CA 1
ATOM 604 C C . GLY A 1 73 ? -4.655 -4.056 -5.157 1.00 87.69 73 GLY A C 1
ATOM 605 O O . GLY A 1 73 ? -5.050 -4.944 -4.397 1.00 87.69 73 GLY A O 1
ATOM 606 N N . TYR A 1 74 ? -3.649 -3.2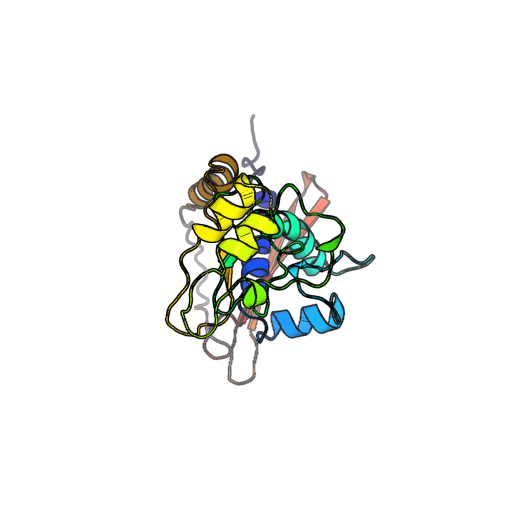44 -4.821 1.00 90.69 74 TYR A N 1
ATOM 607 C CA . TYR A 1 74 ? -2.983 -3.359 -3.523 1.00 90.69 74 TYR A CA 1
ATOM 608 C C . TYR A 1 74 ? -3.814 -2.767 -2.378 1.00 90.69 74 TYR A C 1
ATOM 610 O O . TYR A 1 74 ? -4.560 -1.799 -2.535 1.00 90.69 74 TYR A O 1
ATOM 618 N N . CYS A 1 75 ? -3.625 -3.342 -1.197 1.00 93.50 75 CYS A N 1
ATOM 619 C CA . CYS A 1 75 ? -4.071 -2.802 0.076 1.00 93.50 75 CYS A CA 1
ATOM 620 C C . CYS A 1 75 ? -3.079 -3.217 1.156 1.00 93.50 75 CYS A C 1
ATOM 622 O O . CYS A 1 75 ? -2.503 -4.303 1.102 1.00 93.50 75 CYS A O 1
ATOM 624 N N . TRP A 1 76 ? -2.880 -2.372 2.146 1.00 95.00 76 TRP A N 1
ATOM 625 C CA . TRP A 1 76 ? -2.157 -2.708 3.349 1.00 95.00 76 TRP A CA 1
ATOM 626 C C . TRP A 1 76 ? -3.014 -3.592 4.246 1.00 95.00 76 TRP A C 1
ATOM 628 O O . TRP A 1 76 ? -4.178 -3.319 4.530 1.00 95.00 76 TRP A O 1
ATOM 638 N N . ARG A 1 77 ? -2.403 -4.669 4.718 1.00 94.62 77 ARG A N 1
ATOM 639 C CA . ARG A 1 77 ? -2.878 -5.453 5.844 1.00 94.62 77 ARG A CA 1
ATOM 640 C C . ARG A 1 77 ? -2.228 -4.891 7.099 1.00 94.62 77 ARG A C 1
ATOM 642 O O . ARG A 1 77 ? -1.003 -4.939 7.228 1.00 94.62 77 ARG A O 1
ATOM 649 N N . VAL A 1 78 ? -3.071 -4.416 8.009 1.00 95.44 78 VAL A N 1
ATOM 650 C CA . VAL A 1 78 ? -2.653 -3.902 9.314 1.00 95.44 78 VAL A CA 1
ATOM 651 C C . VAL A 1 78 ? -2.008 -5.024 10.126 1.00 95.44 78 VAL A C 1
ATOM 653 O O . VAL A 1 78 ? -2.628 -6.060 10.373 1.00 95.44 78 VAL A O 1
ATOM 656 N N . GLY A 1 79 ? -0.749 -4.816 10.498 1.00 93.94 79 GLY A N 1
ATOM 657 C CA . GLY A 1 79 ? -0.026 -5.595 11.490 1.00 93.94 79 GLY A CA 1
ATOM 658 C C . GLY A 1 79 ? 0.120 -4.769 12.762 1.00 93.94 79 GLY A C 1
ATOM 659 O O . GLY A 1 79 ? -0.774 -4.769 13.605 1.00 93.94 79 GLY A O 1
ATOM 660 N N . ASN A 1 80 ? 1.229 -4.040 12.869 1.00 92.81 80 ASN A N 1
ATOM 661 C CA . ASN A 1 80 ? 1.513 -3.111 13.961 1.00 92.81 80 ASN A CA 1
ATOM 662 C C . ASN A 1 80 ? 1.079 -1.665 13.647 1.00 92.81 80 ASN A C 1
ATOM 664 O O . ASN A 1 80 ? 1.115 -0.820 14.531 1.00 92.81 80 ASN A O 1
ATOM 668 N N . GLY A 1 81 ? 0.686 -1.366 12.407 1.00 94.56 81 GLY A N 1
ATOM 669 C CA . GLY A 1 81 ? 0.182 -0.065 11.968 1.00 94.56 81 GLY A CA 1
ATOM 670 C C . GLY A 1 81 ? 1.241 1.033 11.837 1.00 94.56 81 GLY A C 1
ATOM 671 O O . GLY A 1 81 ? 0.888 2.172 11.534 1.00 94.56 81 GLY A O 1
ATOM 672 N N . SER A 1 82 ? 2.523 0.739 12.06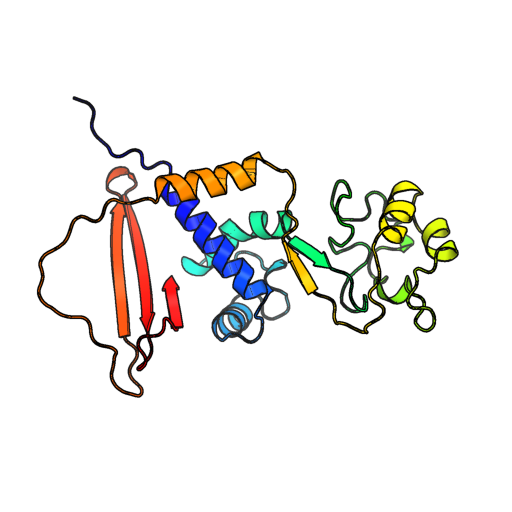9 1.00 94.25 82 SER A N 1
ATOM 673 C CA . SER A 1 82 ? 3.586 1.754 12.106 1.00 94.25 82 SER A CA 1
ATOM 674 C C . SER A 1 82 ? 4.004 2.248 10.721 1.00 94.25 82 SER A C 1
ATOM 676 O O . SER A 1 82 ? 4.661 3.277 10.610 1.00 94.25 82 SER A O 1
ATOM 678 N N . SER A 1 83 ? 3.681 1.492 9.671 1.00 93.12 83 SER A N 1
ATOM 679 C CA . SER A 1 83 ? 4.107 1.762 8.291 1.00 93.12 83 SER A CA 1
ATOM 680 C C . SER A 1 83 ? 2.967 2.257 7.402 1.00 93.12 83 SER A C 1
ATOM 682 O O . SER A 1 83 ? 3.166 2.386 6.197 1.00 93.12 83 SER A O 1
ATOM 684 N N . ILE A 1 84 ? 1.779 2.469 7.975 1.00 94.75 84 ILE A N 1
ATOM 685 C CA . ILE A 1 84 ? 0.551 2.764 7.238 1.00 94.75 84 ILE A CA 1
ATOM 686 C C . ILE A 1 84 ? 0.078 4.164 7.617 1.00 94.75 84 ILE A C 1
ATOM 688 O O . ILE A 1 84 ? -0.279 4.418 8.771 1.00 94.75 84 ILE A O 1
ATOM 692 N N . SER A 1 85 ? 0.035 5.061 6.636 1.00 93.81 85 SER A N 1
ATOM 693 C CA . SER A 1 85 ? -0.611 6.363 6.776 1.00 93.81 85 SER A CA 1
ATOM 694 C C . SER A 1 85 ? -2.128 6.195 6.784 1.00 93.81 85 SER A C 1
ATOM 696 O O . SER A 1 85 ? -2.697 5.594 5.873 1.00 93.81 85 SER A O 1
ATOM 698 N N . VAL A 1 86 ? -2.815 6.776 7.770 1.00 93.69 86 VAL A N 1
ATOM 699 C CA . VAL A 1 86 ? -4.279 6.659 7.873 1.00 93.69 86 VAL A CA 1
ATOM 700 C C . VAL A 1 86 ? -4.990 7.222 6.640 1.00 93.69 86 VAL A C 1
ATOM 702 O O . VAL A 1 86 ? -5.963 6.629 6.173 1.00 93.69 86 VAL A O 1
ATOM 705 N N . VAL A 1 87 ? -4.509 8.352 6.116 1.00 90.38 87 VAL A N 1
ATOM 706 C CA . VAL A 1 87 ? -5.131 9.064 4.987 1.00 90.38 87 VAL A CA 1
ATOM 707 C C . VAL A 1 87 ? -4.447 8.732 3.658 1.00 90.38 87 VAL A C 1
ATOM 709 O O . VAL A 1 87 ? -5.116 8.670 2.629 1.00 90.38 87 VAL A O 1
ATOM 712 N N . GLY A 1 88 ? -3.125 8.530 3.667 1.00 88.44 88 GLY A N 1
ATOM 713 C CA . GLY A 1 88 ? -2.332 8.351 2.449 1.00 88.44 88 GLY A CA 1
ATOM 714 C C . GLY A 1 88 ? -2.378 6.943 1.857 1.00 88.44 88 GLY A C 1
ATOM 715 O O . GLY A 1 88 ? -2.180 6.785 0.652 1.00 88.44 88 GLY A O 1
ATOM 716 N N . ASP A 1 89 ? -2.656 5.926 2.674 1.00 92.25 89 ASP A N 1
ATOM 717 C CA . ASP A 1 89 ? -2.601 4.529 2.257 1.00 92.25 89 ASP A CA 1
ATOM 718 C C . ASP A 1 89 ? -3.983 3.883 2.105 1.00 92.25 89 ASP A C 1
ATOM 720 O O . ASP A 1 89 ? -4.969 4.249 2.742 1.00 92.25 89 ASP A O 1
ATOM 724 N N . ARG A 1 90 ? -4.046 2.849 1.260 1.00 93.06 90 ARG A N 1
ATOM 725 C CA . ARG A 1 90 ? -5.200 1.948 1.155 1.00 93.06 90 ARG A CA 1
ATOM 726 C C . ARG A 1 90 ? -5.047 0.852 2.192 1.00 93.06 90 ARG A C 1
ATOM 728 O O . ARG A 1 90 ? -4.167 0.020 2.014 1.00 93.06 90 ARG A O 1
ATOM 735 N N . TRP A 1 91 ? -5.853 0.835 3.245 1.00 94.94 91 TRP A N 1
ATOM 736 C CA . TRP A 1 91 ? -5.718 -0.138 4.340 1.00 94.94 91 TRP A CA 1
ATOM 737 C C . TRP A 1 91 ? -7.052 -0.613 4.930 1.00 94.94 91 TRP A C 1
ATOM 739 O O . TRP A 1 91 ? -7.059 -1.475 5.808 1.00 94.94 91 TRP A O 1
ATOM 749 N N . ILE A 1 92 ? -8.184 -0.095 4.434 1.00 94.69 92 ILE A N 1
ATOM 750 C CA . ILE A 1 92 ? -9.526 -0.450 4.910 1.00 94.69 92 ILE A CA 1
ATOM 751 C C . ILE A 1 92 ? -10.173 -1.401 3.892 1.00 94.69 92 ILE A C 1
ATOM 753 O O . ILE A 1 92 ? -10.745 -0.944 2.904 1.00 94.69 92 ILE A O 1
ATOM 757 N N . PRO A 1 93 ? -10.071 -2.730 4.063 1.00 89.75 93 PRO A N 1
ATOM 758 C CA . PRO A 1 93 ? -10.581 -3.685 3.085 1.00 89.75 93 PRO A CA 1
ATOM 759 C C . PRO A 1 93 ? -12.107 -3.612 2.956 1.00 89.75 93 PRO A C 1
ATOM 761 O O . PRO A 1 93 ? -12.819 -3.473 3.948 1.00 89.75 93 PRO A O 1
ATOM 764 N N . ASN A 1 94 ? -12.614 -3.799 1.733 1.00 84.31 94 ASN A N 1
ATOM 765 C CA . ASN A 1 94 ? -14.049 -3.762 1.406 1.00 84.31 94 ASN A CA 1
ATOM 766 C C . ASN A 1 94 ? -14.725 -2.406 1.690 1.00 84.31 94 ASN A C 1
ATOM 768 O O . ASN A 1 94 ? -15.946 -2.337 1.830 1.00 84.31 94 ASN A O 1
ATOM 772 N N . HIS A 1 95 ? -13.938 -1.333 1.760 1.00 88.94 95 HIS A N 1
ATOM 773 C CA . HIS A 1 95 ? -14.422 0.042 1.786 1.00 88.94 95 HIS A CA 1
ATOM 774 C C . HIS A 1 95 ? -14.419 0.611 0.354 1.00 88.94 95 HIS A C 1
ATOM 776 O O . HIS A 1 95 ? -13.545 0.216 -0.419 1.00 88.94 95 HIS A O 1
ATOM 782 N N . PRO A 1 96 ? -15.325 1.530 -0.041 1.00 86.50 96 PRO A N 1
ATOM 783 C CA . PRO A 1 96 ? -15.474 1.970 -1.437 1.00 86.50 96 PRO A CA 1
ATOM 784 C C . PRO A 1 96 ? -14.177 2.315 -2.190 1.00 86.50 96 PRO A C 1
ATOM 786 O O . PRO A 1 96 ? -14.044 1.987 -3.365 1.00 86.50 96 PRO A O 1
ATOM 789 N N . THR A 1 97 ? -13.204 2.932 -1.519 1.00 85.31 97 THR A N 1
ATOM 790 C CA . THR A 1 97 ? -11.887 3.281 -2.089 1.00 85.31 97 THR A CA 1
ATOM 791 C C . THR A 1 97 ? -10.722 2.542 -1.428 1.00 85.31 97 THR A C 1
ATOM 793 O O . THR A 1 97 ? -9.562 2.794 -1.752 1.00 85.31 97 THR A O 1
ATOM 796 N N . ASN A 1 98 ? -11.010 1.649 -0.480 1.00 91.62 98 ASN A N 1
ATOM 797 C CA . ASN A 1 98 ? -10.064 1.087 0.487 1.00 91.62 98 ASN A CA 1
ATOM 798 C C . ASN A 1 98 ? -9.278 2.127 1.319 1.00 91.62 98 ASN A C 1
ATOM 800 O O . ASN A 1 98 ? -8.317 1.772 2.001 1.00 91.62 98 ASN A O 1
ATOM 804 N N . THR A 1 99 ? -9.692 3.394 1.281 1.00 91.31 99 THR A N 1
ATOM 805 C CA . THR A 1 99 ? -9.160 4.521 2.061 1.00 91.31 99 THR A CA 1
ATOM 806 C C . THR A 1 99 ? -10.288 5.167 2.863 1.00 91.31 99 THR A C 1
ATOM 808 O O . THR A 1 99 ? -11.463 4.845 2.661 1.00 91.31 99 THR A O 1
ATOM 811 N N . ILE A 1 100 ? -9.931 6.128 3.715 1.00 91.00 100 ILE A N 1
ATOM 812 C CA . ILE A 1 100 ? -10.878 7.089 4.291 1.00 91.00 100 ILE A CA 1
ATOM 813 C C . ILE A 1 100 ? -11.528 7.889 3.153 1.00 91.00 100 ILE A C 1
ATOM 815 O O . ILE A 1 100 ? -10.818 8.382 2.271 1.00 91.00 100 ILE A O 1
ATOM 819 N N . ILE A 1 101 ? -12.860 8.010 3.152 1.00 86.94 101 ILE A N 1
ATOM 820 C CA . ILE A 1 101 ? -13.585 8.771 2.115 1.00 86.94 101 ILE A CA 1
ATOM 821 C C . ILE A 1 101 ? -13.601 10.264 2.449 1.00 86.94 101 ILE A C 1
ATOM 823 O O . ILE A 1 101 ? -13.431 11.096 1.560 1.00 86.94 101 ILE A O 1
ATOM 827 N N . HIS A 1 102 ? -13.787 10.605 3.726 1.00 81.88 102 HIS A N 1
ATOM 828 C CA . HIS A 1 102 ? -13.936 11.988 4.182 1.00 81.88 102 HIS A CA 1
ATOM 829 C C . HIS A 1 102 ? -12.864 12.340 5.225 1.00 81.88 102 HIS A C 1
ATOM 831 O O . HIS A 1 102 ? -13.169 12.453 6.417 1.00 81.88 102 HIS A O 1
ATOM 837 N N . PRO A 1 103 ? -11.589 12.485 4.821 1.00 76.50 103 PRO A N 1
ATOM 838 C CA . PRO A 1 103 ? -10.546 12.897 5.747 1.00 76.50 103 PRO A CA 1
ATOM 839 C C . PRO A 1 103 ? -10.806 14.336 6.207 1.00 76.50 103 PRO A C 1
ATOM 841 O O . PRO A 1 103 ? -10.990 15.239 5.387 1.00 76.50 103 PRO A O 1
ATOM 844 N N . ARG A 1 104 ? -10.804 14.572 7.522 1.00 75.69 104 ARG A N 1
ATOM 845 C CA . ARG A 1 104 ? -10.759 15.941 8.054 1.00 75.69 104 ARG A CA 1
ATOM 846 C C . ARG A 1 104 ? -9.418 16.570 7.676 1.00 75.69 104 ARG A C 1
ATOM 848 O O . ARG A 1 104 ? -8.395 15.890 7.728 1.00 75.69 104 ARG A O 1
ATOM 855 N N . GLN A 1 105 ? -9.410 17.856 7.314 1.00 67.50 105 GLN A N 1
ATOM 856 C CA . GLN A 1 105 ? -8.184 18.565 6.906 1.00 67.50 105 GLN A CA 1
ATOM 857 C C . GLN A 1 105 ? -7.080 18.502 7.971 1.00 67.50 105 GLN A C 1
ATOM 859 O O . GLN A 1 105 ? -5.908 18.422 7.623 1.00 67.50 105 GLN A O 1
ATOM 864 N N . GLU A 1 106 ? -7.457 18.455 9.249 1.00 71.25 106 GLU A N 1
ATOM 865 C CA . GLU A 1 106 ? -6.539 18.343 10.392 1.00 71.25 106 GLU A CA 1
ATOM 866 C C . GLU A 1 106 ? -5.781 17.004 10.452 1.00 71.25 106 GLU A C 1
ATOM 868 O O . GLU A 1 106 ? -4.766 16.907 11.129 1.00 71.25 106 GLU A O 1
ATOM 873 N N . LEU A 1 107 ? -6.261 15.967 9.758 1.00 69.19 107 LEU A N 1
ATOM 874 C CA . LEU A 1 107 ? -5.678 14.619 9.768 1.00 69.19 107 LEU A CA 1
ATOM 875 C C . LEU A 1 107 ? -4.727 14.374 8.588 1.00 69.19 107 LEU A C 1
ATOM 877 O O . LEU A 1 107 ? -4.167 13.284 8.445 1.00 69.19 107 LEU A O 1
ATOM 881 N N . VAL A 1 108 ? -4.566 15.362 7.705 1.00 62.69 108 VAL A N 1
ATOM 882 C CA . VAL A 1 108 ? -3.774 15.222 6.485 1.00 62.69 108 VAL A CA 1
ATOM 883 C C . VAL A 1 108 ? -2.289 15.364 6.818 1.00 62.69 108 VAL A C 1
ATOM 885 O O . VAL A 1 108 ? -1.781 16.470 6.952 1.00 62.69 108 VAL A O 1
ATOM 888 N N . GLY A 1 109 ? -1.582 14.233 6.886 1.00 61.66 109 GLY A N 1
ATOM 889 C CA . GLY A 1 109 ? -0.121 14.188 6.738 1.00 61.66 109 GLY A CA 1
ATOM 890 C C . GLY A 1 109 ? 0.672 13.536 7.869 1.00 61.66 109 GLY A C 1
ATOM 891 O O . GLY A 1 109 ? 1.814 13.164 7.623 1.00 61.66 109 GLY A O 1
ATOM 892 N N . GLU A 1 110 ? 0.094 13.339 9.057 1.00 73.88 110 GLU A N 1
ATOM 893 C CA . GLU A 1 110 ? 0.887 12.917 10.231 1.00 73.88 110 GLU A CA 1
ATOM 894 C C . GLU A 1 110 ? 0.354 11.673 10.954 1.00 73.88 110 GLU A C 1
ATOM 896 O O . GLU A 1 110 ? 1.126 10.979 11.607 1.00 73.88 110 GLU A O 1
ATOM 901 N N . LEU A 1 111 ? -0.927 11.325 10.789 1.00 89.75 111 LEU A N 1
ATOM 902 C C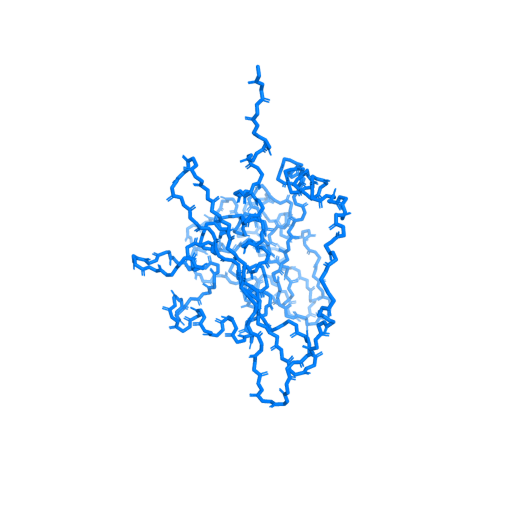A . LEU A 1 111 ? -1.526 10.222 11.539 1.00 89.75 111 LEU A CA 1
ATOM 903 C C . LEU A 1 111 ? -1.204 8.849 10.923 1.00 89.75 111 LEU A C 1
ATOM 905 O O . LEU A 1 111 ? -1.583 8.553 9.780 1.00 89.75 111 LEU A O 1
ATOM 909 N N . VAL A 1 112 ? -0.568 7.982 11.710 1.00 94.31 112 VAL A N 1
ATOM 910 C CA . VAL A 1 112 ? -0.320 6.570 11.371 1.00 94.31 112 VAL A CA 1
ATOM 911 C C . VAL A 1 112 ? -1.318 5.636 12.055 1.00 94.31 112 VAL A C 1
ATOM 913 O O . VAL A 1 112 ? -1.851 5.938 13.121 1.00 94.31 112 VAL A O 1
ATOM 916 N N . VAL A 1 113 ? -1.577 4.468 11.457 1.00 95.25 113 VAL A N 1
ATOM 917 C CA . VAL A 1 113 ? -2.567 3.502 11.979 1.00 95.25 113 VAL A CA 1
ATOM 918 C C . VAL A 1 113 ? -2.210 3.008 13.384 1.00 95.25 113 VAL A C 1
ATOM 920 O O . VAL A 1 113 ? -3.110 2.737 14.177 1.00 95.25 113 VAL A O 1
ATOM 923 N N . LEU A 1 114 ? -0.918 2.948 13.723 1.00 95.06 114 LEU A N 1
ATOM 924 C CA . LEU A 1 114 ? -0.435 2.612 15.066 1.00 95.06 114 LEU A CA 1
ATOM 925 C C . LEU A 1 114 ? -1.095 3.469 16.161 1.00 95.06 114 LEU A C 1
ATOM 927 O O . LEU A 1 114 ? -1.420 2.947 17.222 1.00 95.06 114 LEU A O 1
ATOM 931 N N . GLU A 1 115 ? -1.335 4.758 15.911 1.00 94.25 115 GLU A N 1
ATOM 932 C CA . GLU A 1 115 ? -1.929 5.672 16.899 1.00 94.25 115 GLU A CA 1
ATOM 933 C C . GLU A 1 115 ? -3.405 5.373 17.185 1.00 94.25 115 GLU A C 1
ATOM 935 O O . GLU A 1 115 ? -3.926 5.729 18.242 1.00 94.25 115 GLU A O 1
ATOM 940 N N . LEU A 1 116 ? -4.078 4.673 16.269 1.00 95.31 116 LEU A N 1
ATOM 941 C CA . LEU A 1 116 ? -5.457 4.219 16.440 1.00 95.31 116 LEU A CA 1
ATOM 942 C C . LEU A 1 116 ? -5.549 2.911 17.241 1.00 95.31 116 LEU A C 1
ATOM 944 O O . LEU A 1 116 ? -6.653 2.491 17.597 1.00 95.31 116 LEU A O 1
ATOM 948 N N . ILE A 1 117 ? -4.417 2.262 17.528 1.00 95.38 117 ILE A N 1
ATOM 949 C CA . ILE A 1 117 ? -4.338 0.976 18.226 1.00 95.38 117 ILE A CA 1
ATOM 950 C C . ILE A 1 117 ? -3.938 1.200 19.691 1.00 95.38 117 ILE A C 1
ATOM 952 O O . ILE A 1 117 ? -3.094 2.032 20.037 1.00 95.38 117 ILE A O 1
ATOM 956 N N . ASP A 1 118 ? -4.578 0.462 20.588 1.00 93.31 118 ASP A N 1
ATOM 957 C CA . ASP A 1 118 ? -4.169 0.333 21.979 1.00 93.31 118 ASP A CA 1
ATOM 958 C C . ASP A 1 118 ? -3.020 -0.693 22.081 1.00 93.31 118 ASP A C 1
ATOM 960 O O . ASP A 1 118 ? -3.224 -1.864 21.733 1.00 93.31 118 ASP A O 1
ATOM 964 N N . PRO A 1 119 ? -1.813 -0.287 22.525 1.00 89.06 119 PRO A N 1
ATOM 965 C CA . PRO A 1 119 ? -0.646 -1.165 22.559 1.00 89.06 119 PRO A CA 1
ATOM 966 C C . PRO A 1 119 ? -0.736 -2.264 23.628 1.00 89.06 119 PRO A C 1
ATOM 968 O O . PRO A 1 119 ? -0.081 -3.295 23.489 1.00 89.06 119 PRO A O 1
ATOM 971 N N . GLU A 1 120 ? -1.531 -2.074 24.682 1.00 88.88 120 GLU A N 1
ATOM 972 C CA . GLU A 1 120 ? -1.691 -3.060 25.753 1.00 88.88 120 GLU A CA 1
ATOM 973 C C . GLU A 1 120 ? -2.778 -4.068 25.374 1.00 88.88 120 GLU A C 1
ATOM 975 O O . GLU A 1 120 ? -2.564 -5.285 25.391 1.00 88.88 120 GLU A O 1
ATOM 980 N N . LEU A 1 121 ? -3.935 -3.563 24.943 1.00 90.12 121 LEU A N 1
ATOM 981 C CA . LEU A 1 121 ? -5.113 -4.378 24.649 1.00 90.12 121 LEU A CA 1
ATOM 982 C C . LEU A 1 121 ? -5.088 -5.014 23.254 1.00 90.12 121 LEU A C 1
ATOM 984 O O . LEU A 1 121 ? -5.875 -5.928 22.994 1.00 90.12 121 LEU A O 1
ATOM 988 N N . HIS A 1 122 ? -4.201 -4.557 22.361 1.00 89.75 122 HIS A N 1
ATOM 989 C CA . HIS A 1 122 ? -4.168 -4.951 20.945 1.00 89.75 122 HIS A CA 1
ATOM 990 C C . HIS A 1 122 ? -5.544 -4.787 20.278 1.00 89.75 122 HIS A C 1
ATOM 992 O O . HIS A 1 122 ? -6.008 -5.639 19.514 1.00 89.75 122 HIS A O 1
ATOM 998 N N . ALA A 1 123 ? -6.217 -3.690 20.621 1.00 93.81 123 ALA A N 1
ATOM 999 C CA . ALA A 1 123 ? -7.571 -3.367 20.204 1.00 93.81 123 ALA A CA 1
ATOM 1000 C C . ALA A 1 123 ? -7.617 -1.956 19.613 1.00 93.81 123 ALA A C 1
ATOM 1002 O O . ALA A 1 123 ? -6.761 -1.121 19.890 1.00 93.81 123 ALA A O 1
ATOM 1003 N N . TRP A 1 124 ? -8.628 -1.681 18.796 1.00 96.88 124 TRP A N 1
ATOM 1004 C CA . TRP A 1 124 ? -8.868 -0.332 18.296 1.00 96.88 124 TRP A CA 1
ATOM 1005 C C . TRP A 1 124 ? -9.264 0.609 19.437 1.00 96.88 124 TRP A C 1
ATOM 1007 O O . TRP A 1 124 ? -10.080 0.249 20.286 1.00 96.88 124 TRP A O 1
ATOM 1017 N N . ARG A 1 125 ? -8.751 1.842 19.426 1.00 96.56 125 ARG A N 1
ATOM 1018 C CA . ARG A 1 125 ? -9.194 2.926 20.314 1.00 96.56 125 ARG A CA 1
ATOM 1019 C C . ARG A 1 125 ? -10.541 3.462 19.831 1.00 96.56 125 ARG A C 1
ATOM 1021 O O . ARG A 1 125 ? -10.606 4.502 19.179 1.00 96.56 125 ARG A O 1
ATOM 1028 N N . ILE A 1 126 ? -11.612 2.716 20.103 1.00 95.75 126 ILE A N 1
ATOM 1029 C CA . ILE A 1 126 ? -12.941 2.939 19.508 1.00 95.75 126 ILE A CA 1
ATOM 1030 C C . ILE A 1 126 ? -13.420 4.383 19.706 1.00 95.75 126 ILE A C 1
ATOM 1032 O O . ILE A 1 126 ? -13.802 5.022 18.730 1.00 95.75 126 ILE A O 1
ATOM 1036 N N . ASP A 1 127 ? -13.347 4.929 20.921 1.00 95.38 127 ASP A N 1
ATOM 1037 C CA . ASP A 1 127 ? -13.834 6.288 21.213 1.00 95.38 127 ASP A CA 1
ATOM 1038 C C . ASP A 1 127 ? -13.071 7.366 20.426 1.00 95.38 127 ASP A C 1
ATOM 1040 O O . ASP A 1 127 ? -13.658 8.300 19.872 1.00 95.38 127 ASP A O 1
ATOM 1044 N N . MET A 1 128 ? -11.751 7.200 20.310 1.00 93.69 128 MET A N 1
ATOM 1045 C CA . MET A 1 128 ? -10.903 8.065 19.493 1.00 93.69 128 MET A CA 1
ATOM 1046 C C . MET A 1 128 ? -11.291 7.959 18.014 1.00 93.69 128 MET A C 1
ATOM 1048 O O . MET A 1 128 ? -11.549 8.974 17.377 1.00 93.69 128 MET A O 1
ATOM 1052 N N . ILE A 1 129 ? -11.421 6.749 17.470 1.00 94.75 129 ILE A N 1
ATOM 1053 C CA . ILE A 1 129 ? -11.777 6.539 16.057 1.00 94.75 129 ILE A CA 1
ATOM 1054 C C . ILE A 1 129 ? -13.158 7.135 15.747 1.00 94.75 129 ILE A C 1
ATOM 1056 O O . ILE A 1 129 ? -13.319 7.847 14.756 1.00 94.75 129 ILE A O 1
ATOM 1060 N N . MET A 1 130 ? -14.147 6.908 16.611 1.00 94.50 130 MET A N 1
ATOM 1061 C CA . MET A 1 130 ? -15.512 7.410 16.422 1.00 94.50 130 MET A CA 1
ATOM 1062 C C . MET A 1 130 ? -15.603 8.940 16.524 1.00 94.50 130 MET A C 1
ATOM 1064 O O . MET A 1 130 ? -16.498 9.531 15.922 1.00 94.50 130 MET A O 1
ATOM 1068 N N . SER A 1 131 ? -14.693 9.596 17.254 1.00 91.81 131 SER A N 1
ATOM 1069 C CA . SER A 1 131 ? -14.636 11.065 17.316 1.00 91.81 131 SER A CA 1
ATOM 1070 C C . SER A 1 131 ? -13.870 11.694 16.144 1.00 91.81 131 SER A C 1
ATOM 1072 O O . SER A 1 131 ? -14.227 12.790 15.691 1.00 91.81 131 SER A O 1
ATOM 1074 N N . LEU A 1 132 ? -12.846 11.004 15.627 1.00 90.25 132 LEU A N 1
ATOM 1075 C CA . LEU A 1 132 ? -11.972 11.495 14.559 1.00 90.25 132 LEU A CA 1
ATOM 1076 C C . LEU A 1 132 ? -12.565 11.327 13.157 1.00 90.25 132 LEU A C 1
ATOM 1078 O O . LEU A 1 132 ? -12.425 12.230 12.330 1.00 90.25 132 LEU A O 1
ATOM 1082 N N . PHE A 1 133 ? -13.236 10.208 12.882 1.00 91.00 133 PHE A N 1
ATOM 1083 C CA . PHE A 1 133 ? -13.713 9.869 11.539 1.00 91.00 133 PHE A CA 1
ATOM 1084 C C . PHE A 1 133 ? -15.235 9.941 11.422 1.00 91.00 133 PHE A C 1
ATOM 1086 O O . PHE A 1 133 ? -15.975 9.870 12.402 1.00 91.00 133 PHE A O 1
ATOM 1093 N N . HIS A 1 134 ? -15.727 10.063 10.188 1.00 91.62 134 HIS A N 1
ATOM 1094 C CA . HIS A 1 134 ? -17.151 9.893 9.921 1.00 91.62 134 HIS A CA 1
ATOM 1095 C C . HIS A 1 134 ? -17.587 8.466 10.259 1.00 91.62 134 HIS A C 1
ATOM 1097 O O . HIS A 1 134 ? -16.830 7.519 10.067 1.00 91.62 134 HIS A O 1
ATOM 1103 N N . LYS A 1 135 ? -18.842 8.310 10.698 1.00 91.88 135 LYS A N 1
ATOM 1104 C CA . LYS A 1 135 ? -19.402 7.033 11.167 1.00 91.88 135 LYS A CA 1
ATOM 1105 C C . LYS A 1 135 ? -19.085 5.844 10.247 1.00 91.88 135 LYS A C 1
ATOM 1107 O O . LYS A 1 135 ? -18.680 4.800 10.738 1.00 91.88 135 LYS A O 1
ATOM 1112 N N . ASN A 1 136 ? -19.217 6.009 8.930 1.00 92.31 136 ASN A N 1
ATOM 1113 C CA . ASN A 1 136 ? -18.957 4.933 7.967 1.00 92.31 136 ASN A CA 1
ATOM 1114 C C . ASN A 1 136 ? -17.481 4.498 7.946 1.00 92.31 136 ASN A C 1
ATOM 1116 O O . ASN A 1 136 ? -17.202 3.302 8.001 1.00 92.31 136 ASN A O 1
ATOM 1120 N N . ASP A 1 137 ? -16.553 5.461 7.907 1.00 93.12 137 ASP A N 1
ATOM 1121 C CA . ASP A 1 137 ? -15.110 5.200 7.943 1.00 93.12 137 ASP A CA 1
ATOM 1122 C C . ASP A 1 137 ? -14.723 4.575 9.298 1.00 93.12 137 ASP A C 1
ATOM 1124 O O . ASP A 1 137 ? -14.039 3.555 9.346 1.00 93.12 137 ASP A O 1
ATOM 1128 N N . ALA A 1 138 ? -15.227 5.138 10.403 1.00 94.62 138 ALA A N 1
ATOM 1129 C CA . ALA A 1 138 ? -14.963 4.672 11.763 1.00 94.62 138 ALA A CA 1
ATOM 1130 C C . ALA A 1 138 ? -15.420 3.221 11.984 1.00 94.62 138 ALA A C 1
ATOM 1132 O O . ALA A 1 138 ? -14.659 2.387 12.477 1.00 94.62 138 ALA A O 1
ATOM 1133 N N . GLU A 1 139 ? -16.648 2.894 11.575 1.00 94.62 139 GLU A N 1
ATOM 1134 C CA . GLU A 1 139 ? -17.174 1.532 11.659 1.00 94.62 139 GLU A CA 1
ATOM 1135 C C . GLU A 1 139 ? -16.363 0.554 10.802 1.00 94.62 139 GLU A C 1
ATOM 1137 O O . GLU A 1 139 ? -16.133 -0.580 11.223 1.00 94.62 139 GLU A O 1
ATOM 1142 N N . ALA A 1 140 ? -15.919 0.970 9.612 1.00 95.19 140 ALA A N 1
ATOM 1143 C CA . ALA A 1 140 ? -15.102 0.133 8.744 1.00 95.19 140 ALA A CA 1
ATOM 1144 C C . ALA A 1 140 ? -13.718 -0.144 9.349 1.00 95.19 140 ALA A C 1
ATOM 1146 O O . ALA A 1 140 ? -13.284 -1.295 9.340 1.00 95.19 140 ALA A O 1
ATOM 1147 N N . ILE A 1 141 ? -13.071 0.871 9.934 1.00 96.12 141 ILE A N 1
ATOM 1148 C CA . ILE A 1 141 ? -11.799 0.726 10.658 1.00 96.12 141 ILE A CA 1
ATOM 1149 C C . ILE A 1 141 ? -11.958 -0.269 11.812 1.00 96.12 141 ILE A C 1
ATOM 1151 O O . ILE A 1 141 ? -11.229 -1.256 11.882 1.00 96.12 141 ILE A O 1
ATOM 1155 N N . CYS A 1 142 ? -12.960 -0.067 12.672 1.00 95.50 142 CYS A N 1
ATOM 1156 C CA . CYS A 1 142 ? -13.192 -0.912 13.845 1.00 95.50 142 CYS A CA 1
ATOM 1157 C C . CYS A 1 142 ? -13.531 -2.376 13.501 1.00 95.50 142 CYS A C 1
ATOM 1159 O O . CYS A 1 142 ? -13.381 -3.254 14.350 1.00 95.50 142 CYS A O 1
ATOM 1161 N N . ARG A 1 143 ? -13.976 -2.668 12.269 1.00 95.44 143 ARG A N 1
ATOM 1162 C CA . ARG A 1 143 ? -14.231 -4.038 11.783 1.00 95.44 143 ARG A CA 1
ATOM 1163 C C . ARG A 1 143 ? -12.967 -4.778 11.347 1.00 95.44 143 ARG A C 1
ATOM 1165 O O . ARG A 1 143 ? -13.026 -5.995 11.163 1.00 95.44 143 ARG A O 1
ATOM 1172 N N . ILE A 1 144 ? -11.845 -4.087 11.156 1.00 95.00 144 ILE A N 1
ATOM 1173 C CA . ILE A 1 144 ? -10.588 -4.724 10.757 1.00 95.00 144 ILE A CA 1
ATOM 1174 C C . ILE A 1 144 ? -10.069 -5.547 11.944 1.00 95.00 144 ILE A C 1
ATOM 1176 O O . ILE A 1 144 ? -9.840 -4.989 13.015 1.00 95.00 144 ILE A O 1
ATOM 1180 N N . PRO A 1 145 ? -9.861 -6.866 11.799 1.00 92.25 145 PRO A N 1
ATOM 1181 C CA . PRO A 1 145 ? -9.326 -7.669 12.887 1.00 92.25 145 PRO A CA 1
ATOM 1182 C C . PRO A 1 145 ? -7.847 -7.342 13.111 1.00 92.25 145 PRO A C 1
ATOM 1184 O O . PRO A 1 145 ? -7.039 -7.431 12.185 1.00 92.25 145 PRO A O 1
ATOM 1187 N N . LEU A 1 146 ? -7.486 -7.018 14.352 1.00 91.88 146 LEU A N 1
ATOM 1188 C CA . LEU A 1 146 ? -6.094 -6.850 14.759 1.00 91.88 146 LEU A CA 1
ATOM 1189 C C . LEU A 1 146 ? -5.487 -8.191 15.173 1.00 91.88 146 LEU A C 1
ATOM 1191 O O . LEU A 1 146 ? -6.115 -9.026 15.831 1.00 91.88 146 LEU A O 1
ATOM 1195 N N . SER A 1 147 ? -4.235 -8.405 14.782 1.00 84.44 147 SER A N 1
ATOM 1196 C CA . SER A 1 147 ? -3.469 -9.561 15.233 1.00 84.44 147 SER A CA 1
ATOM 1197 C C . SER A 1 147 ? -3.014 -9.351 16.677 1.00 84.44 147 SER A C 1
ATOM 1199 O O . SER A 1 147 ? -2.382 -8.352 16.995 1.00 84.44 147 SER A O 1
ATOM 1201 N N . ARG A 1 148 ? -3.237 -10.348 17.542 1.00 80.88 148 ARG A N 1
ATOM 1202 C CA . ARG A 1 148 ? -2.622 -10.389 18.886 1.00 80.88 148 ARG A CA 1
ATOM 1203 C C . ARG A 1 148 ? -1.120 -10.672 18.852 1.00 80.88 148 ARG A C 1
ATOM 1205 O O . ARG A 1 148 ? -0.433 -10.540 19.855 1.00 80.88 148 ARG A O 1
ATOM 1212 N N . ARG A 1 149 ? -0.616 -11.147 17.712 1.00 81.62 149 ARG A N 1
ATOM 1213 C CA . ARG A 1 149 ? 0.816 -11.324 17.471 1.00 81.62 149 ARG A CA 1
ATOM 1214 C C . ARG A 1 149 ? 1.323 -10.020 16.875 1.00 81.62 149 ARG A C 1
ATOM 1216 O O . ARG A 1 149 ? 0.759 -9.590 15.870 1.00 81.62 149 ARG A O 1
ATOM 1223 N N . SER A 1 150 ? 2.368 -9.438 17.457 1.00 77.69 150 SER A N 1
ATOM 1224 C CA . SER A 1 150 ? 3.032 -8.249 16.915 1.00 77.69 150 SER A CA 1
ATOM 1225 C C . SER A 1 150 ? 3.737 -8.606 15.602 1.00 77.69 150 SER A C 1
ATOM 1227 O O . SER A 1 150 ? 4.888 -9.035 15.581 1.00 77.69 150 SER A O 1
ATOM 1229 N N . ILE A 1 151 ? 2.982 -8.540 14.507 1.00 90.19 151 ILE A N 1
ATOM 1230 C CA . ILE A 1 151 ? 3.446 -8.785 13.141 1.00 90.19 151 ILE A CA 1
ATOM 1231 C C . ILE A 1 151 ? 3.608 -7.447 12.432 1.00 90.19 151 ILE A C 1
ATOM 1233 O O . ILE A 1 151 ? 2.845 -6.516 12.673 1.00 90.19 151 ILE A O 1
ATOM 1237 N N . SER A 1 152 ? 4.590 -7.351 11.543 1.00 92.31 152 SER A N 1
ATOM 1238 C CA . SER A 1 152 ? 4.786 -6.152 10.732 1.00 92.31 152 SER A CA 1
ATOM 1239 C C . SER A 1 152 ? 3.656 -5.965 9.721 1.00 92.31 152 SER A C 1
ATOM 1241 O O . SER A 1 152 ? 3.073 -6.937 9.228 1.00 92.31 152 SER A O 1
ATOM 1243 N N . ASP A 1 153 ? 3.383 -4.707 9.383 1.00 94.31 153 ASP A N 1
ATOM 1244 C CA . ASP A 1 153 ? 2.497 -4.356 8.275 1.00 94.31 153 ASP A CA 1
ATOM 1245 C C . ASP A 1 153 ? 2.957 -5.002 6.964 1.00 94.31 153 ASP A C 1
ATOM 1247 O O . ASP A 1 153 ? 4.150 -5.177 6.703 1.00 94.31 153 ASP A O 1
ATOM 1251 N N . SER A 1 154 ? 1.999 -5.353 6.109 1.00 93.12 154 SER A N 1
ATOM 1252 C CA . SER A 1 154 ? 2.293 -5.990 4.823 1.00 93.12 154 SER A CA 1
ATOM 1253 C C . SER A 1 154 ? 1.345 -5.516 3.735 1.00 93.12 154 SER A C 1
ATOM 1255 O O . SER A 1 154 ? 0.208 -5.149 4.006 1.00 93.12 154 SER A O 1
ATOM 1257 N N . ILE A 1 155 ? 1.799 -5.540 2.485 1.00 92.88 155 ILE A N 1
ATOM 1258 C CA . ILE A 1 155 ? 0.957 -5.216 1.332 1.00 92.88 155 ILE A CA 1
ATOM 1259 C C . ILE A 1 155 ? 0.367 -6.512 0.781 1.00 92.88 155 ILE A C 1
ATOM 1261 O O . ILE A 1 155 ? 1.087 -7.477 0.526 1.00 92.88 155 ILE A O 1
ATOM 1265 N N . ILE A 1 156 ? -0.942 -6.529 0.563 1.00 91.44 156 ILE A N 1
ATOM 1266 C CA . ILE A 1 156 ? -1.698 -7.654 0.020 1.00 91.44 156 ILE A CA 1
ATOM 1267 C C . ILE A 1 156 ? -2.439 -7.248 -1.248 1.00 91.44 156 ILE A C 1
ATOM 1269 O O . ILE A 1 156 ? -2.741 -6.077 -1.469 1.00 91.44 156 ILE A O 1
ATOM 1273 N N . TRP A 1 157 ? -2.722 -8.233 -2.095 1.00 88.00 157 TRP A N 1
ATOM 1274 C CA . TRP A 1 157 ? -3.634 -8.048 -3.213 1.00 88.00 157 TRP A CA 1
ATOM 1275 C C . TRP A 1 157 ? -5.054 -8.262 -2.705 1.00 88.00 157 TRP A C 1
ATOM 1277 O O . TRP A 1 157 ? -5.375 -9.361 -2.239 1.00 88.00 157 TRP A O 1
ATOM 1287 N N . LEU A 1 158 ? -5.905 -7.242 -2.779 1.00 83.00 158 LEU A N 1
ATOM 1288 C CA . LEU A 1 158 ? -7.323 -7.464 -2.544 1.00 83.00 158 LEU A CA 1
ATOM 1289 C C . LEU A 1 158 ? -7.897 -8.169 -3.768 1.00 83.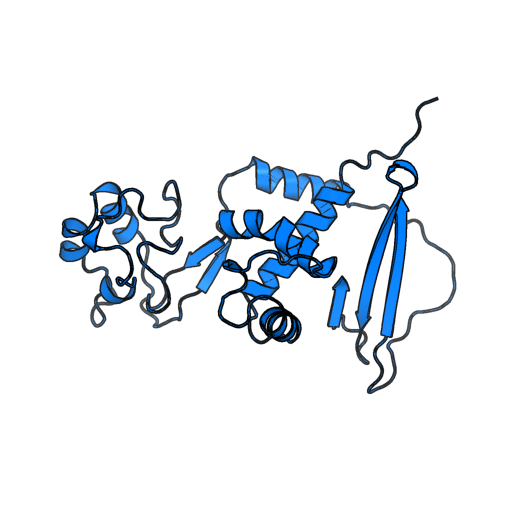00 158 LEU A C 1
ATOM 1291 O O . LEU A 1 158 ? -7.827 -7.670 -4.890 1.00 83.00 158 LEU A O 1
ATOM 1295 N N . HIS A 1 159 ? -8.488 -9.342 -3.549 1.00 62.31 159 HIS A N 1
ATOM 1296 C CA . HIS A 1 159 ? -9.425 -9.906 -4.511 1.00 62.31 159 HIS A CA 1
ATOM 1297 C C . HIS A 1 159 ? -10.674 -9.027 -4.501 1.00 62.31 159 HIS A C 1
ATOM 1299 O O . HIS A 1 159 ? -11.677 -9.340 -3.863 1.00 62.31 159 HIS A O 1
ATOM 1305 N N . ASN A 1 160 ? -10.603 -7.887 -5.179 1.00 53.09 160 ASN A N 1
ATOM 1306 C CA . ASN A 1 160 ? -11.802 -7.135 -5.476 1.00 53.09 160 ASN A CA 1
ATOM 1307 C C . ASN A 1 160 ? -12.642 -8.031 -6.386 1.00 53.09 160 ASN A C 1
ATOM 1309 O O . ASN A 1 160 ? -12.130 -8.573 -7.368 1.00 53.09 160 ASN A O 1
ATOM 1313 N N . LYS A 1 161 ? -13.941 -8.148 -6.103 1.00 45.72 161 LYS A N 1
ATOM 1314 C CA . LYS A 1 161 ? -14.935 -8.634 -7.070 1.00 45.72 161 LYS A CA 1
ATOM 1315 C C . LYS A 1 161 ? -15.098 -7.649 -8.244 1.00 45.72 161 LYS A C 1
ATOM 1317 O O . LYS A 1 161 ? -16.204 -7.438 -8.718 1.00 45.72 161 LYS A O 1
ATOM 1322 N N . ASN A 1 162 ? -14.016 -7.034 -8.724 1.00 46.22 162 ASN A N 1
ATOM 1323 C CA . ASN A 1 162 ? -13.983 -6.549 -10.093 1.00 46.22 162 ASN A CA 1
ATOM 1324 C C . ASN A 1 162 ? -13.778 -7.795 -10.940 1.00 46.22 162 ASN A C 1
ATOM 1326 O O . ASN A 1 162 ? -12.655 -8.126 -11.327 1.00 46.22 162 ASN A O 1
ATOM 1330 N N . GLU A 1 163 ? -14.879 -8.530 -11.116 1.00 47.44 163 GLU A N 1
ATOM 1331 C CA . GLU A 1 163 ? -14.940 -9.698 -11.982 1.00 47.44 163 GLU A CA 1
ATOM 1332 C C . GLU A 1 163 ? -14.334 -9.339 -13.334 1.00 47.44 163 GLU A C 1
ATOM 1334 O O . GLU A 1 163 ? -13.492 -10.092 -13.779 1.00 47.44 163 GLU A O 1
ATOM 1339 N N . GLU A 1 164 ? -14.559 -8.134 -13.865 1.00 50.88 164 GLU A N 1
ATOM 1340 C CA . GLU A 1 164 ? -13.935 -7.647 -15.105 1.00 50.88 164 GLU A CA 1
ATOM 1341 C C . GLU A 1 164 ? -12.407 -7.810 -15.163 1.00 50.88 164 GLU A C 1
ATOM 1343 O O . GLU A 1 164 ? -11.914 -8.477 -16.064 1.00 50.88 164 GLU A O 1
ATOM 1348 N N . LEU A 1 165 ? -11.638 -7.299 -14.194 1.00 49.03 165 LEU A N 1
ATOM 1349 C CA . LEU A 1 165 ? -10.166 -7.384 -14.249 1.00 49.03 165 LEU A CA 1
ATOM 1350 C C . LEU A 1 165 ? -9.653 -8.809 -14.000 1.00 49.03 165 LEU A C 1
ATOM 1352 O O . LEU A 1 165 ? -8.653 -9.240 -14.577 1.00 49.03 165 LEU A O 1
ATOM 1356 N N . LEU A 1 166 ? -10.328 -9.559 -13.124 1.00 45.41 166 LEU A N 1
ATOM 1357 C CA . LEU A 1 166 ? -9.978 -10.952 -12.846 1.00 45.41 166 LEU A CA 1
ATOM 1358 C C . LEU A 1 166 ? -10.359 -11.869 -14.019 1.00 45.41 166 LEU A C 1
ATOM 1360 O O . LEU A 1 166 ? -9.715 -12.891 -14.239 1.00 45.41 166 LEU A O 1
ATOM 1364 N N . GLN A 1 167 ? -11.415 -11.525 -14.748 1.00 46.81 167 GLN A N 1
ATOM 1365 C CA . GLN A 1 167 ? -11.957 -12.245 -15.892 1.00 46.81 167 GLN A CA 1
ATOM 1366 C C . GLN A 1 167 ? -11.152 -11.921 -17.145 1.00 46.81 167 GLN A C 1
ATOM 1368 O O . GLN A 1 167 ? -10.825 -12.860 -17.855 1.00 46.81 167 GLN A O 1
ATOM 1373 N N . GLU A 1 168 ? -10.693 -10.680 -17.331 1.00 51.22 168 GLU A N 1
ATOM 1374 C CA . GLU A 1 168 ? -9.648 -10.334 -18.305 1.00 51.22 168 GLU A CA 1
ATOM 1375 C C . GLU A 1 168 ? -8.362 -11.131 -18.031 1.00 51.22 168 GLU A C 1
ATOM 1377 O O . GLU A 1 168 ? -7.847 -11.805 -18.922 1.00 51.22 168 GLU A O 1
ATOM 1382 N N . PHE A 1 169 ? -7.887 -11.164 -16.778 1.00 46.59 169 PHE A N 1
ATOM 1383 C CA . PHE A 1 169 ? -6.698 -11.941 -16.408 1.00 46.59 169 PHE A CA 1
ATOM 1384 C C . PHE A 1 169 ? -6.880 -13.457 -16.627 1.00 46.59 169 PHE A C 1
ATOM 1386 O O . PHE A 1 169 ? -5.996 -14.120 -17.168 1.00 46.59 169 PHE A O 1
ATOM 1393 N N . LYS A 1 170 ? -8.027 -14.028 -16.231 1.00 46.59 170 LYS A N 1
ATOM 1394 C CA . LYS A 1 170 ? -8.337 -15.460 -16.407 1.00 46.59 170 LYS A CA 1
ATOM 1395 C C . LYS A 1 170 ? -8.582 -15.839 -17.870 1.00 46.59 170 LYS A C 1
ATOM 1397 O O . LYS A 1 170 ? -8.194 -16.934 -18.269 1.00 46.59 170 LYS A O 1
ATOM 1402 N N . GLN A 1 171 ? -9.209 -14.968 -18.662 1.00 50.66 171 GLN A N 1
ATOM 1403 C CA . GLN A 1 171 ? -9.406 -15.169 -20.101 1.00 50.66 171 GLN A CA 1
ATOM 1404 C C . GLN A 1 171 ? -8.068 -15.162 -20.836 1.00 50.66 171 GLN A C 1
ATOM 1406 O O . GLN A 1 171 ? -7.820 -16.089 -21.605 1.00 50.66 171 GLN A O 1
ATOM 1411 N N . ALA A 1 172 ? -7.180 -14.214 -20.517 1.00 44.38 172 ALA A N 1
ATOM 1412 C CA . ALA A 1 172 ? -5.808 -14.223 -21.018 1.00 44.38 172 ALA A CA 1
ATOM 1413 C C . ALA A 1 172 ? -5.088 -15.525 -20.620 1.00 44.38 172 ALA A C 1
ATOM 1415 O O . ALA A 1 172 ? -4.427 -16.154 -21.435 1.00 44.38 172 ALA A O 1
ATOM 1416 N N . GLN A 1 173 ? -5.282 -16.016 -19.390 1.00 40.25 173 GLN A N 1
ATOM 1417 C CA . GLN A 1 173 ? -4.650 -17.257 -18.934 1.00 40.25 173 GLN A CA 1
ATOM 1418 C C . GLN A 1 173 ? -5.170 -18.530 -19.635 1.00 40.25 173 GLN A C 1
ATOM 1420 O O . GLN A 1 173 ? -4.386 -19.444 -19.885 1.00 40.25 173 GLN A O 1
ATOM 1425 N N . ALA A 1 174 ? -6.462 -18.606 -19.971 1.00 43.00 174 ALA A N 1
ATOM 1426 C CA . ALA A 1 174 ? -7.064 -19.754 -20.660 1.00 43.00 174 ALA A CA 1
ATOM 1427 C C . ALA A 1 174 ? -6.697 -19.827 -22.156 1.00 43.00 174 ALA A C 1
ATOM 1429 O O . ALA A 1 174 ? -6.539 -20.924 -22.698 1.00 43.00 174 ALA A O 1
ATOM 1430 N N . GLN A 1 175 ? -6.506 -18.674 -22.808 1.00 41.41 175 GLN A N 1
ATOM 1431 C CA . GLN A 1 175 ? -6.077 -18.583 -24.212 1.00 41.41 175 GLN A CA 1
ATOM 1432 C C . GLN A 1 175 ? -4.597 -18.956 -24.415 1.00 41.41 175 GLN A C 1
ATOM 1434 O O . GLN A 1 175 ? -4.186 -19.285 -25.524 1.00 41.41 175 GLN A O 1
ATOM 1439 N N . LEU A 1 176 ? -3.818 -19.018 -23.330 1.00 39.41 176 LEU A N 1
ATOM 1440 C CA . LEU A 1 176 ? -2.412 -19.435 -23.320 1.00 39.41 176 LEU A CA 1
ATOM 1441 C C . LEU A 1 176 ? -2.209 -20.957 -23.211 1.00 39.41 176 LEU A C 1
ATOM 1443 O O . LEU A 1 176 ? -1.076 -21.412 -23.038 1.00 39.41 176 LEU A O 1
ATOM 1447 N N . THR A 1 177 ? -3.270 -21.767 -23.310 1.00 31.56 177 THR A N 1
ATOM 1448 C CA . THR A 1 177 ? -3.136 -23.232 -23.363 1.00 31.56 177 THR A CA 1
ATOM 1449 C C . THR A 1 177 ? -2.654 -23.645 -24.756 1.00 31.56 177 THR A C 1
ATOM 1451 O O . THR A 1 177 ? -3.443 -23.979 -25.636 1.00 31.56 177 THR A O 1
ATOM 1454 N N . VAL A 1 178 ? -1.344 -23.568 -24.985 1.00 36.12 178 VAL A N 1
ATOM 1455 C CA . VAL A 1 178 ? -0.733 -23.934 -26.268 1.00 36.12 178 VAL A CA 1
ATOM 1456 C C . VAL A 1 178 ? -0.582 -25.455 -26.357 1.00 36.12 178 VAL A C 1
ATOM 1458 O O . VAL A 1 178 ? 0.057 -26.077 -25.509 1.00 36.12 178 VAL A O 1
ATOM 1461 N N . SER A 1 179 ? -1.135 -26.059 -27.411 1.00 31.91 179 SER A N 1
ATOM 1462 C CA . SER A 1 179 ? -0.759 -27.404 -27.851 1.00 31.91 179 SER A CA 1
ATOM 1463 C C . SER A 1 179 ? 0.669 -27.354 -28.392 1.00 31.91 179 SER A C 1
ATOM 1465 O O . SER A 1 179 ? 0.914 -26.738 -29.431 1.00 31.91 179 SER A O 1
ATOM 1467 N N . TRP A 1 180 ? 1.609 -27.958 -27.667 1.00 26.97 180 TRP A N 1
ATOM 1468 C CA . TRP A 1 180 ? 3.014 -28.034 -28.058 1.00 26.97 180 TRP A CA 1
ATOM 1469 C C . TRP A 1 180 ? 3.158 -28.615 -29.469 1.00 26.97 180 TRP A C 1
ATOM 1471 O O . TRP A 1 180 ? 2.725 -29.735 -29.729 1.00 26.97 180 TRP A O 1
ATOM 1481 N N . ILE A 1 181 ? 3.782 -27.859 -30.373 1.00 35.69 181 ILE A N 1
ATOM 1482 C CA . ILE A 1 181 ? 4.356 -28.414 -31.598 1.00 35.69 181 ILE A CA 1
ATOM 1483 C C . ILE A 1 181 ? 5.797 -28.775 -31.244 1.00 35.69 181 ILE A C 1
ATOM 1485 O O . ILE A 1 181 ? 6.601 -27.891 -30.946 1.00 35.69 181 ILE A O 1
ATOM 1489 N N . GLU A 1 182 ? 6.104 -30.070 -31.219 1.00 31.44 182 GLU A N 1
ATOM 1490 C CA . GLU A 1 182 ? 7.456 -30.572 -30.981 1.00 31.44 182 GLU A CA 1
ATOM 1491 C C . GLU A 1 182 ? 8.397 -30.078 -32.088 1.00 31.44 182 GLU A C 1
ATOM 1493 O O . GLU A 1 182 ? 8.272 -30.458 -33.252 1.00 31.44 182 GLU A O 1
ATOM 1498 N N . GLN A 1 183 ? 9.356 -29.220 -31.732 1.00 34.38 183 GLN A N 1
ATOM 1499 C CA . GLN A 1 183 ? 10.505 -28.948 -32.588 1.00 34.38 183 GLN A CA 1
ATOM 1500 C C . GLN A 1 183 ? 11.586 -29.992 -32.319 1.00 34.38 183 GLN A C 1
ATOM 1502 O O . GLN A 1 183 ? 12.191 -30.036 -31.250 1.00 34.38 183 GLN A O 1
ATOM 1507 N N . THR A 1 184 ? 11.846 -30.822 -33.325 1.00 37.59 184 THR A N 1
ATOM 1508 C CA . THR A 1 184 ? 12.977 -31.744 -33.375 1.00 37.59 184 THR A CA 1
ATOM 1509 C C . THR A 1 184 ? 14.263 -30.971 -33.687 1.00 37.59 184 THR A C 1
ATOM 1511 O O . THR A 1 184 ? 14.655 -30.849 -34.847 1.00 37.59 184 THR A O 1
ATOM 1514 N N . SER A 1 185 ? 14.941 -30.445 -32.667 1.00 43.38 185 SER A N 1
ATOM 1515 C CA . SER A 1 185 ? 16.380 -30.170 -32.739 1.00 43.38 185 SER A CA 1
ATOM 1516 C C . SER A 1 185 ? 17.064 -30.771 -31.511 1.00 43.38 185 SER A C 1
ATOM 1518 O O . SER A 1 185 ? 16.697 -30.526 -30.364 1.00 43.38 185 SER A O 1
ATOM 1520 N N . SER A 1 186 ? 18.024 -31.657 -31.760 1.00 43.12 186 SER A N 1
ATOM 1521 C CA . SER A 1 186 ? 18.674 -32.493 -30.752 1.00 43.12 186 SER A CA 1
ATOM 1522 C C . SER A 1 186 ? 19.848 -31.785 -30.067 1.00 43.12 186 SER A C 1
ATOM 1524 O O . SER A 1 186 ? 20.937 -32.348 -29.975 1.00 43.12 186 SER A O 1
ATOM 1526 N N . GLU A 1 187 ? 19.648 -30.562 -29.582 1.00 52.72 187 GLU A N 1
ATOM 1527 C CA . GLU A 1 187 ? 20.568 -29.952 -28.619 1.00 52.72 187 GLU A CA 1
ATOM 1528 C C . GLU A 1 187 ? 19.903 -29.953 -27.247 1.00 52.72 187 GLU A C 1
ATOM 1530 O O . GLU A 1 187 ? 19.125 -29.070 -26.885 1.00 52.72 187 GLU A O 1
ATOM 1535 N N . VAL A 1 188 ? 20.185 -31.007 -26.479 1.00 62.81 188 VAL A N 1
ATOM 1536 C CA . VAL A 1 188 ? 19.721 -31.133 -25.098 1.00 62.81 188 VAL A CA 1
ATOM 1537 C C . VAL A 1 188 ? 20.311 -29.979 -24.293 1.00 62.81 188 VAL A C 1
ATOM 1539 O O . VAL A 1 188 ? 21.527 -29.870 -24.133 1.00 62.81 188 VAL A O 1
ATOM 1542 N N . TRP A 1 189 ? 19.440 -29.099 -23.801 1.00 72.00 189 TRP A N 1
ATOM 1543 C CA . TRP A 1 189 ? 19.833 -27.947 -23.000 1.00 72.00 189 TRP A CA 1
ATOM 1544 C C . TRP A 1 189 ? 20.653 -28.377 -21.773 1.00 72.00 189 TRP A C 1
ATOM 1546 O O . TRP A 1 189 ? 20.293 -29.324 -21.076 1.00 72.00 189 TRP A O 1
ATOM 1556 N N . GLN A 1 190 ? 21.730 -27.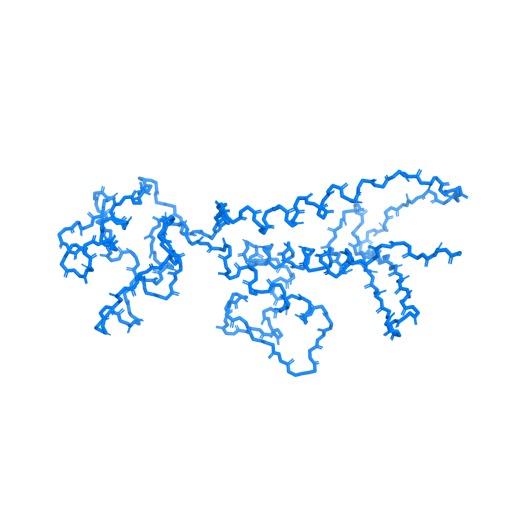638 -21.491 1.00 72.88 190 GLN A N 1
ATOM 1557 C CA . GLN A 1 190 ? 22.558 -27.797 -20.294 1.00 72.88 190 GLN A CA 1
ATOM 1558 C C . GLN A 1 190 ? 22.668 -26.468 -19.525 1.00 72.88 190 GLN A C 1
ATOM 1560 O O . GLN A 1 190 ? 22.668 -25.393 -20.160 1.00 72.88 190 GLN A O 1
ATOM 1565 N N . PRO A 1 191 ? 22.763 -26.523 -18.182 1.00 74.06 191 PRO A N 1
ATOM 1566 C CA . PRO A 1 191 ? 23.035 -25.354 -17.361 1.00 74.06 191 PRO A CA 1
ATOM 1567 C C . PRO A 1 191 ? 24.438 -24.786 -17.651 1.00 74.06 191 PRO A C 1
ATOM 1569 O O . PRO A 1 191 ? 25.319 -25.517 -18.110 1.00 74.06 191 PRO A O 1
ATOM 1572 N N . PRO A 1 192 ? 24.652 -23.475 -17.446 1.00 76.81 192 PRO A N 1
ATOM 1573 C CA . PRO A 1 192 ? 25.971 -22.875 -17.614 1.00 76.81 192 PRO A CA 1
ATOM 1574 C C . PRO A 1 192 ? 26.972 -23.380 -16.553 1.00 76.81 192 PRO A C 1
ATOM 1576 O O . PRO A 1 192 ? 26.557 -23.823 -15.486 1.00 76.81 192 PRO A O 1
ATOM 1579 N N . PRO A 1 193 ? 28.289 -23.316 -16.815 1.00 81.69 193 PRO A N 1
ATOM 1580 C CA . PRO A 1 193 ? 29.320 -23.584 -15.808 1.00 81.69 193 PRO A CA 1
ATOM 1581 C C . PRO A 1 193 ? 29.260 -22.623 -14.606 1.00 81.69 193 PRO A C 1
ATOM 1583 O O . PRO A 1 193 ? 28.635 -21.564 -14.681 1.00 81.69 193 PRO A O 1
ATOM 1586 N N . LEU A 1 194 ? 29.958 -22.970 -13.517 1.00 67.69 194 LEU A N 1
ATOM 1587 C CA . LEU A 1 194 ? 30.101 -22.113 -12.332 1.00 67.69 194 LEU A CA 1
ATOM 1588 C C . LEU A 1 194 ? 30.615 -20.712 -12.722 1.00 67.69 194 LEU A C 1
ATOM 1590 O O . LEU A 1 194 ? 31.486 -20.596 -13.583 1.00 67.69 194 LEU A O 1
ATOM 1594 N N . ASP A 1 195 ? 30.072 -19.665 -12.096 1.00 70.12 195 ASP A N 1
ATOM 1595 C CA . ASP A 1 195 ? 30.373 -18.245 -12.366 1.00 70.12 195 ASP A CA 1
ATOM 1596 C C . ASP A 1 195 ? 30.052 -17.743 -13.791 1.00 70.12 195 ASP A C 1
ATOM 1598 O O . ASP A 1 195 ? 30.418 -16.625 -14.164 1.00 70.12 195 ASP A O 1
ATOM 1602 N N . VAL A 1 196 ? 29.306 -18.521 -14.586 1.00 69.31 196 VAL A N 1
ATOM 1603 C CA . VAL A 1 196 ? 28.835 -18.125 -15.919 1.00 69.31 196 VAL A CA 1
ATOM 1604 C C . VAL A 1 196 ? 27.319 -17.942 -15.914 1.00 69.31 196 VAL A C 1
ATOM 1606 O O . VAL A 1 196 ? 26.560 -18.803 -15.475 1.00 69.31 196 VAL A O 1
ATOM 1609 N N . TYR A 1 197 ? 26.856 -16.824 -16.474 1.00 70.56 197 TYR A N 1
ATOM 1610 C CA . TYR A 1 197 ? 25.432 -16.586 -16.705 1.00 70.56 197 TYR A CA 1
ATOM 1611 C C . TYR A 1 197 ? 25.045 -16.983 -18.126 1.00 70.56 197 TYR A C 1
ATOM 1613 O O . TYR A 1 197 ? 25.695 -16.580 -19.091 1.00 70.56 197 TYR A O 1
ATOM 1621 N N . LYS A 1 198 ? 23.947 -17.731 -18.267 1.00 69.50 198 LYS A N 1
ATOM 1622 C CA . LYS A 1 198 ? 23.365 -18.046 -19.577 1.00 69.50 198 LYS A CA 1
ATOM 1623 C C . LYS A 1 198 ? 22.224 -17.088 -19.873 1.00 69.50 198 LYS A C 1
ATOM 1625 O O . LYS A 1 198 ? 21.225 -17.086 -19.154 1.00 69.50 198 LYS A O 1
ATOM 1630 N N . LEU A 1 199 ? 22.380 -16.296 -20.928 1.00 71.88 199 LEU A N 1
ATOM 1631 C CA . LEU A 1 199 ? 21.348 -15.416 -21.462 1.00 71.88 199 LEU A CA 1
ATOM 1632 C C . LEU A 1 199 ? 20.715 -16.077 -22.689 1.00 71.88 199 LEU A C 1
ATOM 1634 O O . LEU A 1 199 ? 21.373 -16.231 -23.714 1.00 71.88 199 LEU A O 1
ATOM 1638 N N . ASN A 1 200 ? 19.440 -16.434 -22.586 1.00 76.25 200 ASN A N 1
ATOM 1639 C CA . ASN A 1 200 ? 18.628 -16.811 -23.738 1.00 76.25 200 ASN A CA 1
ATOM 1640 C C . ASN A 1 200 ? 17.801 -15.595 -24.156 1.00 76.25 200 ASN A C 1
ATOM 1642 O O . ASN A 1 200 ? 17.220 -14.943 -23.288 1.00 76.25 200 ASN A O 1
ATOM 1646 N N . PHE A 1 201 ? 17.732 -15.301 -25.451 1.00 65.31 201 PHE A N 1
ATOM 1647 C CA . PHE A 1 201 ? 16.899 -14.229 -25.986 1.00 65.31 201 PHE A CA 1
ATOM 1648 C C . PHE A 1 201 ? 15.990 -14.764 -27.089 1.00 65.31 201 PHE A C 1
ATOM 1650 O O . PHE A 1 201 ? 16.428 -15.554 -27.919 1.00 65.31 201 PHE A O 1
ATOM 1657 N N . ASP A 1 202 ? 14.753 -14.284 -27.114 1.00 63.25 202 ASP A N 1
ATOM 1658 C CA . ASP A 1 202 ? 13.781 -14.557 -28.168 1.00 63.25 202 ASP A CA 1
ATOM 1659 C C . ASP A 1 202 ? 13.287 -13.227 -28.731 1.00 63.25 202 ASP A C 1
ATOM 1661 O O . ASP A 1 202 ? 13.017 -12.286 -27.984 1.00 63.25 202 ASP A O 1
ATOM 1665 N N . ALA A 1 203 ? 13.169 -13.127 -30.053 1.00 50.91 203 ALA A N 1
ATOM 1666 C CA . ALA A 1 203 ? 12.692 -11.921 -30.717 1.00 50.91 203 ALA A CA 1
ATOM 1667 C C . ALA A 1 203 ? 11.384 -12.201 -31.460 1.00 50.91 203 ALA A C 1
ATOM 1669 O O . ALA A 1 203 ? 11.295 -13.122 -32.269 1.00 50.91 203 ALA A O 1
ATOM 1670 N N . ALA A 1 204 ? 10.378 -11.363 -31.227 1.00 62.34 204 ALA A N 1
ATOM 1671 C CA . ALA A 1 204 ? 9.120 -11.367 -31.957 1.00 62.34 204 ALA A CA 1
ATOM 1672 C C . ALA A 1 204 ? 9.034 -10.111 -32.832 1.00 62.34 204 ALA A C 1
ATOM 1674 O O . ALA A 1 204 ? 9.094 -8.987 -32.328 1.00 62.34 204 ALA A O 1
ATOM 1675 N N . MET A 1 205 ? 8.884 -10.289 -34.147 1.00 48.22 205 MET A N 1
ATOM 1676 C CA . MET A 1 205 ? 8.697 -9.185 -35.095 1.00 48.22 205 MET A CA 1
ATOM 1677 C C . MET A 1 205 ? 7.215 -8.988 -35.428 1.00 48.22 205 MET A C 1
ATOM 1679 O O . MET A 1 205 ? 6.538 -9.906 -35.882 1.00 48.22 205 MET A O 1
ATOM 1683 N N . PHE A 1 206 ? 6.725 -7.758 -35.269 1.00 56.16 206 PHE A N 1
ATOM 1684 C CA . PHE A 1 206 ? 5.342 -7.368 -35.545 1.00 56.16 206 PHE A CA 1
ATOM 1685 C C . PHE A 1 206 ? 5.279 -6.514 -36.816 1.00 56.16 206 PHE A C 1
ATOM 1687 O O . PHE A 1 206 ? 5.319 -5.281 -36.763 1.00 56.16 206 PHE A O 1
ATOM 1694 N N . LEU A 1 207 ? 5.163 -7.174 -37.972 1.00 41.59 207 LEU A N 1
ATOM 1695 C CA . LEU A 1 207 ? 5.220 -6.535 -39.297 1.00 41.59 207 LEU A CA 1
ATOM 1696 C C . LEU A 1 207 ? 4.130 -5.464 -39.509 1.00 41.59 207 LEU A C 1
ATOM 1698 O O . LEU A 1 207 ? 4.404 -4.434 -40.119 1.00 41.59 207 LEU A O 1
ATOM 1702 N N . GLY A 1 208 ? 2.932 -5.647 -38.938 1.00 42.62 208 GLY A N 1
ATOM 1703 C CA . GLY A 1 208 ? 1.826 -4.680 -39.044 1.00 42.62 208 GLY A CA 1
ATOM 1704 C C . GLY A 1 208 ? 1.973 -3.422 -38.177 1.00 42.62 208 GLY A C 1
ATOM 1705 O O . GLY A 1 208 ? 1.357 -2.403 -38.466 1.00 42.62 208 GLY A O 1
ATOM 1706 N N . LEU A 1 209 ? 2.803 -3.468 -37.130 1.00 50.97 209 LEU A N 1
ATOM 1707 C CA . LEU A 1 209 ? 3.016 -2.352 -36.197 1.00 50.97 209 LEU A CA 1
ATOM 1708 C C . LEU A 1 209 ? 4.418 -1.737 -36.315 1.00 50.97 209 LEU A C 1
ATOM 1710 O O . LEU A 1 209 ? 4.715 -0.786 -35.594 1.00 50.97 209 LEU A O 1
ATOM 1714 N N . ARG A 1 210 ? 5.281 -2.288 -37.185 1.00 51.25 210 ARG A N 1
ATOM 1715 C CA . ARG A 1 210 ? 6.722 -1.976 -37.271 1.00 51.25 210 ARG A CA 1
ATOM 1716 C C . ARG A 1 210 ? 7.407 -1.967 -35.897 1.00 51.25 210 ARG A C 1
ATOM 1718 O O . ARG A 1 210 ? 8.198 -1.078 -35.590 1.00 51.25 210 ARG A O 1
ATOM 1725 N N . ARG A 1 211 ? 7.077 -2.936 -35.043 1.00 46.44 211 ARG A N 1
ATOM 1726 C CA . ARG A 1 211 ? 7.672 -3.084 -33.707 1.00 46.44 211 ARG A CA 1
ATOM 1727 C C . ARG A 1 211 ? 8.310 -4.452 -33.569 1.00 46.44 211 ARG A C 1
ATOM 1729 O O . ARG A 1 211 ? 7.865 -5.410 -34.196 1.00 46.44 211 ARG A O 1
ATOM 1736 N N . THR A 1 212 ? 9.298 -4.535 -32.694 1.00 57.09 212 THR A N 1
ATOM 1737 C CA . THR A 1 212 ? 9.942 -5.789 -32.313 1.00 57.09 212 THR A CA 1
ATOM 1738 C C . THR A 1 212 ? 9.903 -5.885 -30.796 1.00 57.09 212 THR A C 1
ATOM 1740 O O . THR A 1 212 ? 10.217 -4.912 -30.112 1.00 57.09 212 THR A O 1
ATOM 1743 N N . GLY A 1 213 ? 9.463 -7.027 -30.277 1.00 54.75 213 GLY A N 1
ATOM 1744 C CA . GLY A 1 213 ? 9.591 -7.384 -28.867 1.00 54.75 213 GLY A CA 1
ATOM 1745 C C . GLY A 1 213 ? 10.775 -8.326 -28.702 1.00 54.75 213 GLY A C 1
ATOM 1746 O O . GLY A 1 213 ? 10.983 -9.185 -29.554 1.00 54.75 213 GLY A O 1
ATOM 1747 N N . ILE A 1 214 ? 11.555 -8.156 -27.639 1.00 71.69 214 ILE A N 1
ATOM 1748 C CA . ILE A 1 214 ? 12.654 -9.063 -27.304 1.00 71.69 214 ILE A CA 1
ATOM 1749 C C . ILE A 1 214 ? 12.434 -9.516 -25.868 1.00 71.69 214 ILE A C 1
ATOM 1751 O O . ILE A 1 214 ? 12.364 -8.668 -24.980 1.00 71.69 214 ILE A O 1
ATOM 1755 N N . GLY A 1 215 ? 12.302 -10.825 -25.677 1.00 66.38 215 GLY A N 1
ATOM 1756 C CA . GLY A 1 215 ? 12.304 -11.467 -24.371 1.00 66.38 215 GLY A CA 1
ATOM 1757 C C . GLY A 1 215 ? 13.702 -11.980 -24.040 1.00 66.38 215 GLY A C 1
ATOM 1758 O O . GLY A 1 215 ? 14.430 -12.414 -24.932 1.00 66.38 215 GLY A O 1
ATOM 1759 N N . ALA A 1 216 ? 14.098 -11.924 -22.776 1.00 71.06 216 ALA A N 1
ATOM 1760 C CA . ALA A 1 216 ? 15.403 -12.372 -22.311 1.00 71.06 216 ALA A CA 1
ATOM 1761 C C . ALA A 1 216 ? 15.287 -13.129 -20.986 1.00 71.06 216 ALA A C 1
ATOM 1763 O O . ALA A 1 216 ? 14.693 -12.627 -20.039 1.00 71.06 216 ALA A O 1
ATOM 1764 N N . ILE A 1 217 ? 15.903 -14.307 -20.882 1.00 76.62 217 ILE A N 1
ATOM 1765 C CA . ILE A 1 217 ? 15.990 -15.096 -19.647 1.00 76.62 217 ILE A CA 1
ATOM 1766 C C . ILE A 1 217 ? 17.457 -15.260 -19.261 1.00 76.62 217 ILE A C 1
ATOM 1768 O O . ILE A 1 217 ? 18.256 -15.760 -20.050 1.00 76.62 217 ILE A O 1
ATOM 1772 N N . ILE A 1 218 ? 17.793 -14.897 -18.025 1.00 75.88 218 ILE A N 1
ATOM 1773 C CA . ILE A 1 218 ? 19.111 -15.102 -17.419 1.00 75.88 218 ILE A CA 1
ATOM 1774 C C . ILE A 1 218 ? 19.027 -16.284 -16.458 1.00 75.88 218 ILE A C 1
ATOM 1776 O O . ILE A 1 218 ? 18.157 -16.311 -15.583 1.00 75.88 218 ILE A O 1
ATOM 1780 N N . ARG A 1 219 ? 19.939 -17.246 -16.603 1.00 77.25 219 ARG A N 1
ATOM 1781 C CA . ARG A 1 219 ? 20.053 -18.422 -15.731 1.00 77.25 219 ARG A CA 1
ATOM 1782 C C . ARG A 1 219 ? 21.434 -18.526 -15.097 1.00 77.25 219 ARG A C 1
ATOM 1784 O O . ARG A 1 219 ? 22.425 -18.156 -15.727 1.00 77.25 219 ARG A O 1
ATOM 1791 N N . ILE A 1 220 ? 21.465 -19.037 -13.869 1.00 80.31 220 ILE A N 1
ATOM 1792 C CA . ILE A 1 220 ? 22.696 -19.375 -13.137 1.00 80.31 220 ILE A CA 1
ATOM 1793 C C . ILE A 1 220 ? 23.151 -20.808 -13.436 1.00 80.31 220 ILE A C 1
ATOM 1795 O O . ILE A 1 220 ? 22.456 -21.551 -14.131 1.00 80.31 220 ILE A O 1
ATOM 1799 N N . ASP A 1 221 ? 24.291 -21.195 -12.871 1.00 69.19 221 ASP A N 1
ATOM 1800 C CA . ASP A 1 221 ? 24.969 -22.493 -12.986 1.00 69.19 221 ASP A CA 1
ATOM 1801 C C . ASP A 1 221 ? 24.119 -23.704 -12.567 1.00 69.19 221 ASP A C 1
ATOM 1803 O O . ASP A 1 221 ? 24.326 -24.821 -13.030 1.00 69.19 221 ASP A O 1
ATOM 1807 N N . LYS A 1 222 ? 23.084 -23.481 -11.751 1.00 75.19 222 LYS A N 1
ATOM 1808 C CA . LYS A 1 222 ? 22.079 -24.501 -11.398 1.00 75.19 222 LYS A CA 1
ATOM 1809 C C . LYS A 1 222 ? 20.933 -24.629 -12.403 1.00 75.19 222 LYS A C 1
ATOM 1811 O O . LYS A 1 222 ? 20.017 -25.420 -12.206 1.00 75.19 222 LYS A O 1
ATOM 1816 N N . GLY A 1 223 ? 20.921 -23.809 -13.454 1.00 66.00 223 GLY A N 1
ATOM 1817 C CA . GLY A 1 223 ? 19.813 -23.728 -14.406 1.00 66.00 223 GLY A CA 1
ATOM 1818 C C . GLY A 1 223 ? 18.616 -22.894 -13.948 1.00 66.00 223 GLY A C 1
ATOM 1819 O O . GLY A 1 223 ? 17.668 -22.687 -14.719 1.00 66.00 223 GLY A O 1
ATOM 1820 N N . GLU A 1 224 ? 18.661 -22.393 -12.716 1.00 73.50 224 GLU A N 1
ATOM 1821 C CA . GLU A 1 224 ? 17.616 -21.571 -12.117 1.00 73.50 224 GLU A CA 1
ATOM 1822 C C . GLU A 1 224 ? 17.520 -20.215 -12.824 1.00 73.50 224 GLU A C 1
ATOM 1824 O O . GLU A 1 224 ? 18.528 -19.615 -13.204 1.00 73.50 224 GLU A O 1
ATOM 1829 N N . VAL A 1 225 ? 16.292 -19.728 -13.015 1.00 72.50 225 VAL A N 1
ATOM 1830 C CA . VAL A 1 225 ? 16.046 -18.416 -13.624 1.00 72.50 225 VAL A CA 1
ATOM 1831 C C . VAL A 1 225 ? 16.365 -17.328 -12.608 1.00 72.50 225 VAL A C 1
ATOM 1833 O O . VAL A 1 225 ? 15.664 -17.181 -11.611 1.00 72.50 225 VAL A O 1
ATOM 1836 N N . MET A 1 226 ? 17.383 -16.528 -12.907 1.00 66.62 226 MET A N 1
ATOM 1837 C CA . MET A 1 226 ? 17.719 -15.327 -12.151 1.00 66.62 226 MET A CA 1
ATOM 1838 C C . MET A 1 226 ? 16.803 -14.161 -12.529 1.00 66.62 226 MET A C 1
ATOM 1840 O O . MET A 1 226 ? 16.321 -13.432 -11.664 1.00 66.62 226 MET A O 1
ATOM 1844 N N . ALA A 1 227 ? 16.582 -13.964 -13.829 1.00 54.91 227 ALA A N 1
ATOM 1845 C CA . ALA A 1 227 ? 15.806 -12.849 -14.354 1.00 54.91 227 ALA A CA 1
ATOM 1846 C C . ALA A 1 227 ? 15.119 -13.244 -15.663 1.00 54.91 227 ALA A C 1
ATOM 1848 O O . ALA A 1 227 ? 15.645 -14.048 -16.427 1.00 54.91 227 ALA A O 1
ATOM 1849 N N . ALA A 1 228 ? 13.948 -12.666 -15.912 1.00 67.38 228 ALA A N 1
ATOM 1850 C CA . ALA A 1 228 ? 13.229 -12.768 -17.175 1.00 67.38 228 ALA A CA 1
ATOM 1851 C C . ALA A 1 228 ? 12.667 -11.381 -17.517 1.00 67.38 228 ALA A C 1
ATOM 1853 O O . ALA A 1 228 ? 12.113 -10.727 -16.626 1.00 67.38 228 ALA A O 1
ATOM 1854 N N . MET A 1 229 ? 12.844 -10.935 -18.759 1.00 50.72 229 MET A N 1
ATOM 1855 C CA . MET A 1 229 ? 12.409 -9.639 -19.293 1.00 50.72 229 MET A CA 1
ATOM 1856 C C . MET A 1 229 ? 11.693 -9.820 -20.619 1.00 50.72 229 MET A C 1
ATOM 1858 O O . MET A 1 229 ? 12.048 -10.790 -21.321 1.00 50.72 229 MET A O 1
#

Radius of gyration: 22.74 Å; chains: 1; bounding box: 50×51×73 Å

Sequence (229 aa):
MEGGMGFRDLRDFNLAMSAKQGWRMIQWRDSLLYKFFKARYFPQFSFLDAKESPGCSYVWRSLMAALPILRLGYCWRVGNGSSISVVGDRWIPNHPTNTIIHPRQELVGELVVLELIDPELHAWRIDMIMSLFHKNDAEAICRIPLSRRSISDSIIWLHNKNEELLQEFKQAQAQLTVSWIEQTSSEVWQPPPLDVYKLNFDAAMFLGLRRTGIGAIIRIDKGEVMAAM

pLDDT: mean 76.48, std 19.22, range [26.97, 96.88]

Foldseek 3Di:
DDDDDPPPQPLVVLLVVLLVVLVCLQACCPAPVNVVCCVPFPVPDGSLPTDDDPPDDPSVVSNVSNSVVVQQFKAKDDFLQPPAQQAPGQHQPPDPRSHAPDQDPVSPDDDTVNVQADPVVQAGPLVVLPVRGDPVSSVSSRPRDYDPDRDDMGMDGDPDPPVVVVVSVVVSVVVPPDDDDDDDDPDDDAADAAPDKDKDKDKDQDPVVRDIDIWIFIAHNVRDTSDID

Organism: NCBI:txid425828